Protein 4PPR (pdb70)

Structure (mmCIF, N/CA/C/O backbone):
data_4PPR
#
_entry.id   4PPR
#
_cell.length_a   76.291
_cell.length_b   76.291
_cell.length_c   99.978
_cell.angle_alpha   90.00
_cell.angle_beta   90.00
_cell.angle_gamma   9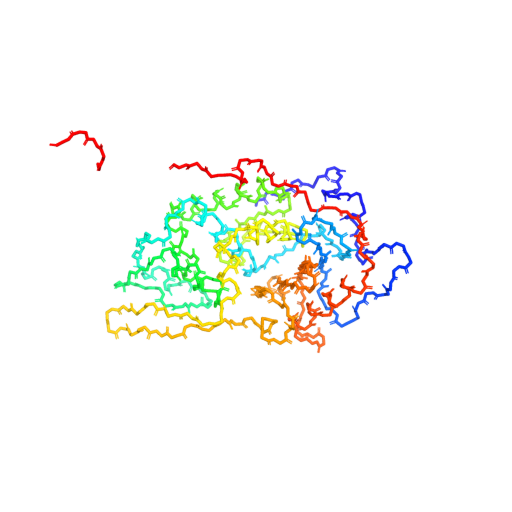0.00
#
_symmetry.space_group_name_H-M   'P 41 2 2'
#
loop_
_entity.id
_entity.type
_entity.pdbx_description
1 polymer 'Penicillin-binding protein DacB1'
2 non-polymer '(4R,5S)-3-{[(3S,5S)-5-(dimethylcarbamoyl)pyrrolidin-3-yl]sulfanyl}-5-[(2S,3R)-3-hydroxy-1-oxobutan-2-yl]-4-methyl-4,5-d ihydro-1H-pyrrole-2-carboxylic acid'
3 water water
#
loop_
_atom_site.group_PDB
_atom_site.id
_atom_site.type_symbol
_atom_site.label_atom_id
_atom_site.label_alt_id
_atom_site.label_comp_id
_atom_site.label_asym_id
_atom_site.label_entity_id
_atom_site.label_seq_id
_atom_site.pdbx_PDB_ins_code
_atom_site.Cartn_x
_atom_site.Cartn_y
_atom_site.Cartn_z
_atom_site.occupancy
_atom_site.B_iso_or_equiv
_atom_site.auth_seq_id
_atom_site.auth_comp_id
_atom_site.auth_asym_id
_atom_site.auth_atom_id
_atom_site.pdbx_PDB_model_num
ATOM 1 N N . PRO A 1 25 ? -22.511 0.573 -2.924 1.00 44.70 59 PRO A N 1
ATOM 2 C CA . PRO A 1 25 ? -21.047 0.472 -2.920 1.00 48.30 59 PRO A CA 1
ATOM 3 C C . PRO A 1 25 ? -20.526 -0.333 -4.111 1.00 41.10 59 PRO A C 1
ATOM 4 O O . PRO A 1 25 ? -21.156 -1.326 -4.490 1.00 38.46 59 PRO A O 1
ATOM 8 N N . LEU A 1 26 ? -19.405 0.094 -4.691 1.00 38.95 60 LEU A N 1
ATOM 9 C CA . LEU A 1 26 ? -18.835 -0.585 -5.851 1.00 36.71 60 LEU A CA 1
ATOM 10 C C . LEU A 1 26 ? -18.446 -2.007 -5.488 1.00 36.26 60 LEU A C 1
ATOM 11 O O . LEU A 1 26 ? -18.029 -2.262 -4.359 1.00 37.15 60 LEU A O 1
ATOM 16 N N . PRO A 1 27 ? -18.581 -2.942 -6.443 1.00 32.46 61 PRO A N 1
ATOM 17 C CA . PRO A 1 27 ? -18.173 -4.315 -6.149 1.00 31.70 61 PRO A CA 1
ATOM 18 C C . PRO A 1 27 ? -16.672 -4.397 -5.915 1.00 31.84 61 PRO A C 1
ATOM 19 O O . PRO A 1 27 ? -15.925 -3.535 -6.387 1.00 28.13 61 PRO A O 1
ATOM 23 N N . LEU A 1 28 ? -16.242 -5.412 -5.180 1.00 29.79 62 LEU A N 1
ATOM 24 C CA . LEU A 1 28 ? -14.822 -5.667 -5.004 1.00 27.63 62 LEU A CA 1
ATOM 25 C C . LEU A 1 28 ? -14.214 -6.110 -6.326 1.00 26.18 62 LEU A C 1
ATOM 26 O O . LEU A 1 28 ? -14.847 -6.836 -7.102 1.00 23.95 62 LEU A O 1
ATOM 31 N N . VAL A 1 29 ? -12.992 -5.657 -6.576 1.00 23.27 63 VAL A N 1
ATOM 32 C CA . VAL A 1 29 ? -12.208 -6.130 -7.704 1.00 25.36 63 VAL A CA 1
ATOM 33 C C . VAL A 1 29 ? -12.191 -7.655 -7.753 1.00 23.93 63 VAL A C 1
ATOM 34 O O . VAL A 1 29 ? -12.065 -8.317 -6.726 1.00 23.59 63 VAL A O 1
ATOM 38 N N . VAL A 1 30 ? -12.344 -8.199 -8.951 1.00 21.42 64 VAL A N 1
ATOM 39 C CA . VAL A 1 30 ? -12.094 -9.609 -9.200 1.00 23.57 64 VAL A CA 1
ATOM 40 C C . VAL A 1 30 ? -10.599 -9.775 -9.510 1.00 23.00 64 VAL A C 1
ATOM 41 O O . VAL A 1 30 ? -10.079 -9.107 -10.398 1.00 24.86 64 VAL A O 1
ATOM 45 N N . PRO A 1 31 ? -9.897 -10.644 -8.763 1.00 25.30 65 PRO A N 1
ATOM 46 C CA . PRO A 1 31 ? -8.461 -10.851 -9.014 1.00 22.07 65 PRO A CA 1
ATOM 47 C C . PRO A 1 31 ? -8.178 -11.347 -10.437 1.00 20.52 65 PRO A C 1
ATOM 48 O O . PRO A 1 31 ? -9.001 -12.058 -11.005 1.00 21.91 65 PRO A O 1
ATOM 52 N N . PRO A 1 32 ? -7.032 -10.955 -11.019 1.00 21.82 66 PRO A N 1
ATOM 53 C CA . PRO A 1 32 ? -6.710 -11.286 -12.416 1.00 23.15 66 PRO A CA 1
ATOM 54 C C . PRO A 1 32 ? -6.516 -12.778 -12.658 1.00 24.89 66 PRO A C 1
ATOM 55 O O . PRO A 1 32 ? -6.578 -13.246 -13.800 1.00 21.91 66 PRO A O 1
ATOM 59 N N . THR A 1 33 ? -6.263 -13.507 -11.581 1.00 21.47 67 THR A N 1
ATOM 60 C CA . THR A 1 33 ? -6.132 -14.958 -11.615 1.00 21.61 67 THR A CA 1
ATOM 61 C C . THR A 1 33 ? -6.844 -15.439 -10.369 1.00 24.98 67 THR A C 1
ATOM 62 O O . THR A 1 33 ? -6.693 -14.816 -9.317 1.00 22.93 67 THR A O 1
ATOM 66 N N . PRO A 1 34 ? -7.653 -16.509 -10.481 1.00 22.93 68 PRO A N 1
ATOM 67 C CA . PRO A 1 34 ? -8.352 -16.967 -9.277 1.00 22.94 68 PRO A CA 1
ATOM 68 C C . PRO A 1 34 ? -7.374 -17.222 -8.127 1.00 23.59 68 PRO A C 1
ATOM 69 O O . PRO A 1 34 ? -6.343 -17.870 -8.315 1.00 23.18 68 PRO A O 1
ATOM 73 N N . VAL A 1 35 ? -7.680 -16.670 -6.960 1.00 22.54 69 VAL A N 1
ATOM 74 C CA . VAL A 1 35 ? -6.814 -16.839 -5.799 1.00 24.28 69 VAL A CA 1
ATOM 75 C C . VAL A 1 35 ? -6.774 -18.313 -5.412 1.00 21.56 69 VAL A C 1
ATOM 76 O O . VAL A 1 35 ? -7.815 -18.960 -5.303 1.00 22.67 69 VAL A O 1
ATOM 80 N N . GLY A 1 36 ? -5.573 -18.849 -5.237 1.00 22.45 70 GLY A N 1
ATOM 81 C CA . GLY A 1 36 ? -5.433 -20.243 -4.867 1.00 20.54 70 GLY A CA 1
ATOM 82 C C . GLY A 1 36 ? -5.215 -21.173 -6.048 1.00 26.05 70 GLY A C 1
ATOM 83 O O . GLY A 1 36 ? -4.951 -22.362 -5.864 1.00 26.42 70 GLY A O 1
ATOM 84 N N . GLY A 1 37 ? -5.325 -20.647 -7.264 1.00 24.72 71 GLY A N 1
ATOM 85 C CA . GLY A 1 37 ? -5.045 -21.450 -8.441 1.00 27.00 71 GLY A CA 1
ATOM 86 C C . GLY A 1 37 ? -6.065 -21.304 -9.550 1.00 29.05 71 GLY A C 1
ATOM 87 O O . GLY A 1 37 ? -7.249 -21.105 -9.296 1.00 25.21 71 GLY A O 1
ATOM 88 N N . ASN A 1 38 ? -5.596 -21.427 -10.789 1.00 28.03 72 ASN A N 1
ATOM 89 C CA . ASN A 1 38 ? -6.434 -21.217 -11.966 1.00 31.34 72 ASN A CA 1
ATOM 90 C C . ASN A 1 38 ? -7.687 -22.096 -12.006 1.00 29.81 72 ASN A C 1
ATOM 91 O O . ASN A 1 38 ? -8.740 -21.663 -12.463 1.00 33.93 72 ASN A O 1
ATOM 96 N N . ALA A 1 39 ? -7.578 -23.324 -11.514 1.00 33.11 73 ALA A N 1
ATOM 97 C CA . ALA A 1 39 ? -8.714 -24.247 -11.535 1.00 34.13 73 ALA A CA 1
ATOM 98 C C . ALA A 1 39 ? -9.904 -23.741 -10.710 1.00 34.32 73 ALA A C 1
ATOM 99 O O . ALA A 1 39 ? -11.040 -24.153 -10.940 1.00 32.33 73 ALA A O 1
ATOM 101 N N . LEU A 1 40 ? -9.648 -22.837 -9.767 1.00 32.67 74 LEU A N 1
ATOM 102 C CA . LEU A 1 40 ? -10.690 -22.379 -8.847 1.00 29.01 74 LEU A CA 1
ATOM 103 C C . LEU A 1 40 ? -11.572 -21.258 -9.412 1.00 32.68 74 LEU A C 1
ATOM 104 O O . LEU A 1 40 ? -12.378 -20.669 -8.684 1.00 31.60 74 LEU A O 1
ATOM 109 N N . GLY A 1 41 ? -11.445 -20.973 -10.704 1.00 32.59 75 GLY A N 1
ATOM 110 C CA . GLY A 1 41 ? -12.228 -19.909 -11.311 1.00 30.34 75 GLY A CA 1
ATOM 111 C C . GLY A 1 41 ? -13.519 -20.336 -11.995 1.00 35.73 75 GLY A C 1
ATOM 112 O O . GLY A 1 41 ? -14.334 -19.497 -12.377 1.00 37.63 75 GLY A O 1
ATOM 113 N N . GLY A 1 42 ? -13.714 -21.638 -12.144 1.00 34.62 76 GLY A N 1
ATOM 114 C CA . GLY A 1 42 ? -14.836 -22.138 -12.915 1.00 40.88 76 GLY A CA 1
ATOM 115 C C . GLY A 1 42 ? -16.160 -22.233 -12.180 1.00 42.35 76 GLY A C 1
ATOM 116 O O . GLY A 1 42 ? -16.221 -22.149 -10.947 1.00 33.21 76 GLY A O 1
ATOM 117 N N . CYS A 1 43 ? -17.229 -22.401 -12.954 1.00 37.79 77 CYS A N 1
ATOM 118 C CA . CYS A 1 43 ? -18.543 -22.685 -12.400 1.00 37.54 77 CYS A CA 1
ATOM 119 C C . CYS A 1 43 ? -18.714 -24.191 -12.297 1.00 39.93 77 CYS A C 1
ATOM 120 O O . CYS A 1 43 ? -17.975 -24.952 -12.920 1.00 46.69 77 CYS A O 1
ATOM 123 N N . GLY A 1 44 ? -19.689 -24.628 -11.516 1.00 38.72 78 GLY A N 1
ATOM 124 C CA . GLY A 1 44 ? -19.948 -26.048 -11.407 1.00 40.52 78 GLY A CA 1
ATOM 125 C C . GLY A 1 44 ? -18.856 -26.779 -10.653 1.00 36.58 78 GLY A C 1
ATOM 126 O O . GLY A 1 44 ? -17.948 -26.164 -10.087 1.00 34.69 78 GLY A O 1
ATOM 127 N N . ILE A 1 45 ? -18.945 -28.104 -10.656 1.00 38.01 79 ILE A N 1
ATOM 128 C CA . ILE A 1 45 ? -18.108 -28.934 -9.804 1.00 32.68 79 ILE A CA 1
ATOM 129 C C . ILE A 1 45 ? -16.708 -29.103 -10.369 1.00 36.69 79 ILE A C 1
ATOM 130 O O . ILE A 1 45 ? -16.528 -29.430 -11.539 1.00 35.29 79 ILE A O 1
ATOM 135 N N . ILE A 1 46 ? -15.717 -28.868 -9.520 1.00 32.15 80 ILE A N 1
ATOM 136 C CA . ILE A 1 46 ? -14.330 -29.025 -9.909 1.00 32.41 80 ILE A CA 1
ATOM 137 C C . ILE A 1 46 ? -13.690 -30.108 -9.068 1.00 33.50 80 ILE A C 1
ATOM 138 O O . ILE A 1 46 ? -13.636 -30.004 -7.849 1.00 29.64 80 ILE A O 1
ATOM 143 N N . THR A 1 47 ? -13.217 -31.160 -9.723 1.00 33.22 81 THR A N 1
ATOM 144 C CA . THR A 1 47 ? -12.535 -32.234 -9.023 1.00 32.84 81 THR A CA 1
ATOM 145 C C . THR A 1 47 ? -11.300 -32.647 -9.797 1.00 34.24 81 THR A C 1
ATOM 146 O O . THR A 1 47 ? -11.204 -32.416 -11.003 1.00 38.13 81 THR A O 1
ATOM 150 N N . ALA A 1 48 ? -10.360 -33.261 -9.093 1.00 33.46 82 ALA A N 1
ATOM 151 C CA . ALA A 1 48 ? -9.144 -33.763 -9.706 1.00 38.28 82 ALA A CA 1
ATOM 152 C C . ALA A 1 48 ? -9.482 -34.796 -10.783 1.00 40.00 82 ALA A C 1
ATOM 153 O O . ALA A 1 48 ? -10.540 -35.430 -10.731 1.00 37.23 82 ALA A O 1
ATOM 155 N N . PRO A 1 49 ? -8.598 -34.957 -11.778 1.00 44.15 83 PRO A N 1
ATOM 156 C CA . PRO A 1 49 ? -8.867 -35.949 -12.828 1.00 44.17 83 PRO A CA 1
ATOM 157 C C . PRO A 1 49 ? -9.047 -37.364 -12.271 1.00 43.57 83 PRO A C 1
ATOM 158 O O . PRO A 1 49 ? -8.319 -37.769 -11.360 1.00 43.10 83 PRO A O 1
ATOM 162 N N . GLY A 1 50 ? -10.028 -38.087 -12.806 1.00 41.20 84 GLY A N 1
ATOM 163 C CA . GLY A 1 50 ? -10.260 -39.471 -12.435 1.00 45.40 84 GLY A CA 1
ATOM 164 C C . GLY A 1 50 ? -11.022 -39.688 -11.140 1.00 47.63 84 GLY A C 1
ATOM 165 O O . GLY A 1 50 ? -11.367 -40.819 -10.804 1.00 48.77 84 GLY A O 1
ATOM 166 N N . SER A 1 51 ? -11.296 -38.614 -10.409 1.00 50.72 85 SER A N 1
ATOM 167 C CA . SER A 1 51 ? -11.899 -38.747 -9.088 1.00 45.17 85 SER A CA 1
ATOM 168 C C . SER A 1 51 ? -13.349 -39.212 -9.173 1.00 43.17 85 SER A C 1
ATOM 169 O O . SER A 1 51 ? -14.005 -39.069 -10.208 1.00 42.08 85 SER A O 1
ATOM 172 N N . ALA A 1 52 ? -13.843 -39.773 -8.075 1.00 43.92 86 ALA A N 1
ATOM 173 C CA . ALA A 1 52 ? -15.226 -40.220 -8.000 1.00 43.21 86 ALA A CA 1
ATOM 174 C C . ALA A 1 52 ? -16.176 -39.040 -8.185 1.00 43.70 86 ALA A C 1
ATOM 175 O O . ALA A 1 52 ? -15.801 -37.895 -7.932 1.00 41.96 86 ALA A O 1
ATOM 177 N N . PRO A 1 53 ? -17.402 -39.309 -8.656 1.00 43.83 87 PRO A N 1
ATOM 178 C CA . PRO A 1 53 ? -18.395 -38.237 -8.775 1.00 46.43 87 PRO A CA 1
ATOM 179 C C . PRO A 1 53 ? -18.736 -37.628 -7.416 1.00 46.70 87 PRO A C 1
ATOM 180 O O . PRO A 1 53 ? -18.713 -38.331 -6.403 1.00 43.71 87 PRO A O 1
ATOM 184 N N . ALA A 1 54 ? -19.031 -36.333 -7.399 1.00 45.46 88 ALA A N 1
ATOM 185 C CA . ALA A 1 54 ? -19.379 -35.644 -6.162 1.00 45.95 88 ALA A CA 1
ATOM 186 C C . ALA A 1 54 ? -20.761 -36.082 -5.691 1.00 44.79 88 ALA A C 1
ATOM 187 O O . ALA A 1 54 ? -21.582 -36.499 -6.506 1.00 43.15 88 ALA A O 1
ATOM 189 N N . PRO A 1 55 ? -21.016 -36.005 -4.373 1.00 41.96 89 PRO A N 1
ATOM 190 C CA . PRO A 1 55 ? -22.327 -36.336 -3.794 1.00 39.09 89 PRO A CA 1
ATOM 191 C C . PRO A 1 55 ? -23.482 -35.579 -4.452 1.00 39.78 89 PRO A C 1
ATOM 192 O O . PRO A 1 55 ? -23.402 -34.367 -4.629 1.00 39.25 89 PRO A O 1
ATOM 196 N N . GLY A 1 56 ? -24.552 -36.289 -4.794 1.00 40.89 90 GLY A N 1
ATOM 197 C CA . GLY A 1 56 ? -25.651 -35.700 -5.540 1.00 37.34 90 GLY A CA 1
ATOM 198 C C . GLY A 1 56 ? -26.750 -35.073 -4.706 1.00 37.18 90 GLY A C 1
ATOM 199 O O . GLY A 1 56 ? -27.639 -34.409 -5.241 1.00 40.34 90 GLY A O 1
ATOM 200 N N . ASP A 1 57 ? -26.704 -35.285 -3.395 1.00 38.49 91 ASP A N 1
ATOM 201 C CA . ASP A 1 57 ? -27.717 -34.713 -2.516 1.00 39.07 91 ASP A CA 1
ATOM 202 C C . ASP A 1 57 ? -27.252 -33.406 -1.873 1.00 39.32 91 ASP A C 1
ATOM 203 O O . ASP A 1 57 ? -27.717 -33.035 -0.798 1.00 35.81 91 ASP A O 1
ATOM 208 N N . VAL A 1 58 ? -26.338 -32.711 -2.540 1.00 38.34 92 VAL A N 1
ATOM 209 C CA . VAL A 1 58 ? -25.917 -31.385 -2.104 1.00 36.21 92 VAL A CA 1
ATOM 210 C C . VAL A 1 58 ? -26.627 -30.317 -2.925 1.00 34.33 92 VAL A C 1
ATOM 211 O O . VAL A 1 58 ? -26.543 -30.316 -4.149 1.00 38.44 92 VAL A O 1
ATOM 215 N N . SER A 1 59 ? -27.333 -29.408 -2.260 1.00 32.84 93 SER A N 1
ATOM 216 C CA . SER A 1 59 ? -28.055 -28.364 -2.978 1.00 34.61 93 SER A CA 1
ATOM 217 C C . SER A 1 59 ? -27.335 -27.023 -2.922 1.00 33.20 93 SER A C 1
ATOM 218 O O . SER A 1 59 ? -27.789 -26.048 -3.518 1.00 32.31 93 SER A O 1
ATOM 221 N N . ALA A 1 60 ? -26.224 -26.972 -2.195 1.00 34.65 94 ALA A N 1
ATOM 222 C CA . ALA A 1 60 ? -25.399 -25.769 -2.154 1.00 29.27 94 ALA A CA 1
ATOM 223 C C . ALA A 1 60 ? -24.926 -25.417 -3.558 1.00 26.95 94 ALA A C 1
ATOM 224 O O . ALA A 1 60 ? -24.341 -26.254 -4.243 1.00 28.95 94 ALA A O 1
ATOM 226 N N . GLU A 1 61 ? -25.192 -24.191 -3.998 1.00 29.76 95 GLU A N 1
ATOM 227 C CA . GLU A 1 61 ? -24.767 -23.780 -5.332 1.00 32.08 95 GLU A CA 1
ATOM 228 C C . GLU A 1 61 ? -23.262 -23.530 -5.374 1.00 30.60 95 GLU A C 1
ATOM 229 O O . GLU A 1 61 ? -22.653 -23.506 -6.441 1.00 30.78 95 GLU A O 1
ATOM 235 N N . ALA A 1 62 ? -22.668 -23.329 -4.205 1.00 25.77 96 ALA A N 1
ATOM 236 C CA . ALA A 1 62 ? -21.220 -23.214 -4.108 1.00 25.43 96 ALA A CA 1
ATOM 237 C C . ALA A 1 62 ? -20.724 -23.975 -2.893 1.00 27.20 96 ALA A C 1
ATOM 238 O O . ALA A 1 62 ? -21.348 -23.943 -1.828 1.00 27.51 96 ALA A O 1
ATOM 240 N N . TRP A 1 63 ? -19.611 -24.677 -3.050 1.00 23.55 97 TRP A N 1
ATOM 241 C CA . TRP A 1 63 ? -19.032 -25.352 -1.910 1.00 25.43 97 TRP A CA 1
ATOM 242 C C . TRP A 1 63 ? -17.558 -25.652 -2.073 1.00 22.87 97 TRP A C 1
ATOM 243 O O . TRP A 1 63 ? -16.979 -25.497 -3.149 1.00 26.36 97 TRP A O 1
ATOM 254 N N . LEU A 1 64 ? -16.957 -26.065 -0.966 1.00 24.27 98 LEU A N 1
ATOM 255 C CA . LEU A 1 64 ? -15.528 -26.284 -0.882 1.00 25.34 98 LEU A CA 1
ATOM 256 C C . LEU A 1 64 ? -15.265 -27.484 0.008 1.00 25.90 98 LEU A C 1
ATOM 257 O O . LEU A 1 64 ? -15.981 -27.699 0.983 1.00 26.07 98 LEU A O 1
ATOM 262 N N . VAL A 1 65 ? -14.261 -28.277 -0.351 1.00 23.20 99 VAL A N 1
ATOM 263 C CA . VAL A 1 65 ? -13.702 -29.274 0.551 1.00 23.76 99 VAL A CA 1
ATOM 264 C C . VAL A 1 65 ? -12.194 -29.075 0.565 1.00 24.69 99 VAL A C 1
ATOM 265 O O . VAL A 1 65 ? -11.556 -29.022 -0.488 1.00 26.84 99 VAL A O 1
ATOM 269 N N . ALA A 1 66 ? -11.627 -28.952 1.757 1.00 22.10 100 ALA A N 1
ATOM 270 C CA . ALA A 1 66 ? -10.222 -28.578 1.894 1.00 25.32 100 ALA A CA 1
ATOM 271 C C . ALA A 1 66 ? -9.586 -29.197 3.127 1.00 26.90 100 ALA A C 1
ATOM 272 O O . ALA A 1 66 ? -10.270 -29.544 4.094 1.00 27.79 100 ALA A O 1
ATOM 274 N N . ASP A 1 67 ? -8.263 -29.310 3.076 1.00 22.66 101 ASP A N 1
ATOM 275 C CA . ASP A 1 67 ? -7.463 -29.853 4.161 1.00 26.83 101 ASP A CA 1
ATOM 276 C C . ASP A 1 67 ? -7.015 -28.730 5.092 1.00 29.96 101 ASP A C 1
ATOM 277 O O . ASP A 1 67 ? -6.298 -27.827 4.672 1.00 29.48 101 ASP A O 1
ATOM 282 N N . LEU A 1 68 ? -7.421 -28.800 6.357 1.00 29.63 102 LEU A N 1
ATOM 283 C CA . LEU A 1 68 ? -7.130 -27.745 7.331 1.00 27.27 102 LEU A CA 1
ATOM 284 C C . LEU A 1 68 ? -5.643 -27.548 7.610 1.00 29.42 102 LEU A C 1
ATOM 285 O O . LEU A 1 68 ? -5.209 -26.448 7.964 1.00 27.40 102 LEU A O 1
ATOM 290 N N . ASP A 1 69 ? -4.867 -28.614 7.465 1.00 30.57 103 ASP A N 1
ATOM 291 C CA . ASP A 1 69 ? -3.442 -28.561 7.776 1.00 32.27 103 ASP A CA 1
ATOM 292 C C . ASP A 1 69 ? -2.605 -28.094 6.585 1.00 28.96 103 ASP A C 1
ATOM 293 O O . ASP A 1 69 ? -1.831 -27.149 6.697 1.00 33.40 103 ASP A O 1
ATOM 298 N N . SER A 1 70 ? -2.772 -28.754 5.447 1.00 29.85 104 SER A N 1
ATOM 299 C CA . SER A 1 70 ? -1.980 -28.440 4.260 1.00 29.68 104 SER A CA 1
ATOM 300 C C . SER A 1 70 ? -2.543 -27.252 3.485 1.00 32.16 104 SER A C 1
ATOM 301 O O . SER A 1 70 ? -1.815 -26.576 2.760 1.00 30.85 104 SER A O 1
ATOM 304 N N . GLY A 1 71 ? -3.841 -27.005 3.631 1.00 26.81 105 GLY A N 1
ATOM 305 C CA . GLY A 1 71 ? -4.489 -25.932 2.896 1.00 27.00 105 GLY A CA 1
ATOM 306 C C . GLY A 1 71 ? -4.936 -26.353 1.507 1.00 26.93 105 GLY A C 1
ATOM 307 O O . GLY A 1 71 ? -5.461 -25.545 0.741 1.00 25.94 105 GLY A O 1
ATOM 308 N N . ALA A 1 72 ? -4.736 -27.626 1.180 1.00 25.07 106 ALA A N 1
ATOM 309 C CA . ALA A 1 72 ? -5.122 -28.137 -0.129 1.00 26.44 106 ALA A CA 1
ATOM 310 C C . ALA A 1 72 ? -6.632 -28.043 -0.333 1.00 26.47 106 ALA A C 1
ATOM 311 O O . ALA A 1 72 ? -7.403 -28.443 0.533 1.00 26.18 106 ALA A O 1
ATOM 313 N N . VAL A 1 73 ? -7.050 -27.497 -1.470 1.00 24.25 107 VAL A N 1
ATOM 314 C CA . VAL A 1 73 ? -8.443 -27.584 -1.876 1.00 27.04 107 VAL A CA 1
ATOM 315 C C . VAL A 1 73 ? -8.612 -28.892 -2.640 1.00 28.07 107 VAL A C 1
ATOM 316 O O . VAL A 1 73 ? -7.996 -29.095 -3.686 1.00 29.85 107 VAL A O 1
ATOM 320 N N . ILE A 1 74 ? -9.441 -29.775 -2.098 1.00 26.85 108 ILE A N 1
ATOM 321 C CA . ILE A 1 74 ? -9.609 -31.118 -2.631 1.00 28.85 108 ILE A CA 1
ATOM 322 C C . ILE A 1 74 ? -10.660 -31.149 -3.734 1.00 29.24 108 ILE A C 1
ATOM 323 O O . ILE A 1 74 ? -10.479 -31.804 -4.755 1.00 31.54 108 ILE A O 1
ATOM 328 N N . ALA A 1 75 ? -11.756 -30.432 -3.523 1.00 25.37 109 ALA A N 1
ATOM 329 C CA . ALA A 1 75 ? -12.817 -30.329 -4.516 1.00 30.87 109 ALA A CA 1
ATOM 330 C C . ALA A 1 75 ? -13.658 -29.095 -4.235 1.00 29.52 109 ALA A C 1
ATOM 331 O O . ALA A 1 75 ? -13.650 -28.571 -3.124 1.00 28.00 109 ALA A O 1
ATOM 333 N N . ALA A 1 76 ? -14.392 -28.633 -5.239 1.00 25.71 110 ALA A N 1
ATOM 334 C CA . ALA A 1 76 ? -15.151 -27.405 -5.078 1.00 26.34 110 ALA A CA 1
ATOM 335 C C . ALA A 1 76 ? -16.266 -27.277 -6.094 1.00 27.00 110 ALA A C 1
ATOM 336 O O . ALA A 1 76 ? -16.276 -27.950 -7.121 1.00 31.85 110 ALA A O 1
ATOM 338 N N . ARG A 1 77 ? -17.212 -26.405 -5.789 1.00 28.01 111 ARG A N 1
ATOM 339 C CA . ARG A 1 77 ? -18.194 -25.976 -6.763 1.00 28.95 111 ARG A CA 1
ATOM 340 C C . ARG A 1 77 ? -18.275 -24.472 -6.682 1.00 27.57 111 ARG A C 1
ATOM 341 O O . ARG A 1 77 ? -18.539 -23.930 -5.608 1.00 25.53 111 ARG A O 1
ATOM 349 N N . ASP A 1 78 ? -18.030 -23.805 -7.809 1.00 30.37 112 ASP A N 1
ATOM 350 C CA . ASP A 1 78 ? -18.023 -22.344 -7.873 1.00 26.65 112 ASP A CA 1
ATOM 351 C C . ASP A 1 78 ? -17.307 -21.719 -6.663 1.00 23.84 112 ASP A C 1
ATOM 352 O O . ASP A 1 78 ? -17.876 -20.863 -5.984 1.00 25.90 112 ASP A O 1
ATOM 357 N N . PRO A 1 79 ? -16.064 -22.152 -6.382 1.00 28.49 113 PRO A N 1
ATOM 358 C CA . PRO A 1 79 ? -15.424 -21.731 -5.127 1.00 27.53 113 PRO A CA 1
ATOM 359 C C . PRO A 1 79 ? -15.233 -20.220 -4.995 1.00 25.65 113 PRO A C 1
ATOM 360 O O . PRO A 1 79 ? -15.158 -19.731 -3.872 1.00 24.00 113 PRO A O 1
ATOM 364 N N . HIS A 1 80 ? -15.171 -19.492 -6.108 1.00 24.14 114 HIS A N 1
ATOM 365 C CA . HIS A 1 80 ? -14.972 -18.044 -6.034 1.00 25.59 114 HIS A CA 1
ATOM 366 C C . HIS A 1 80 ? -16.209 -17.251 -6.436 1.00 30.25 114 HIS A C 1
ATOM 367 O O . HIS A 1 80 ? -16.165 -16.026 -6.513 1.00 30.08 114 HIS A O 1
ATOM 374 N N . GLY A 1 81 ? -17.313 -17.947 -6.684 1.00 30.03 115 GLY A N 1
ATOM 375 C CA . GLY A 1 81 ? -18.577 -17.272 -6.907 1.00 29.20 115 GLY A CA 1
ATOM 376 C C . GLY A 1 81 ? -18.925 -16.442 -5.688 1.00 28.15 115 GLY A C 1
ATOM 377 O O . GLY A 1 81 ? -18.644 -16.832 -4.554 1.00 29.69 115 GLY A O 1
ATOM 378 N N . ARG A 1 82 ? -19.529 -15.285 -5.910 1.00 27.88 116 ARG A N 1
ATOM 379 C CA . ARG A 1 82 ? -19.824 -14.405 -4.798 1.00 27.16 116 ARG A CA 1
ATOM 380 C C . ARG A 1 82 ? -21.262 -14.560 -4.319 1.00 32.08 116 ARG A C 1
ATOM 381 O O . ARG A 1 82 ? -22.217 -14.437 -5.086 1.00 29.03 116 ARG A O 1
ATOM 389 N N . HIS A 1 83 ? -21.383 -14.870 -3.032 1.00 29.09 117 HIS A N 1
ATOM 390 C CA . HIS A 1 83 ? -22.660 -15.126 -2.388 1.00 29.87 117 HIS A CA 1
ATOM 391 C C . HIS A 1 83 ? -22.640 -14.533 -0.992 1.00 31.64 117 HIS A C 1
ATOM 392 O O . HIS A 1 83 ? -21.578 -14.209 -0.466 1.00 33.21 117 HIS A O 1
ATOM 399 N N . ARG A 1 84 ? -23.810 -14.415 -0.378 1.00 32.20 118 ARG A N 1
ATOM 400 C CA . ARG A 1 84 ? -23.888 -13.924 0.990 1.00 31.95 118 ARG A CA 1
ATOM 401 C C . ARG A 1 84 ? -23.608 -15.054 1.984 1.00 31.25 118 ARG A C 1
ATOM 402 O O . ARG A 1 84 ? -23.955 -16.213 1.737 1.00 27.62 118 ARG A O 1
ATOM 410 N N . PRO A 1 85 ? -22.957 -14.720 3.106 1.00 27.86 119 PRO A N 1
ATOM 411 C CA . PRO A 1 85 ? -22.518 -15.726 4.081 1.00 29.19 119 PRO A CA 1
ATOM 412 C C . PRO A 1 85 ? -23.563 -16.124 5.119 1.00 26.59 119 PRO A C 1
ATOM 413 O O . PRO A 1 85 ? -23.430 -17.197 5.707 1.00 26.59 119 PRO A O 1
ATOM 417 N N . ALA A 1 86 ? -24.562 -15.276 5.352 1.00 28.01 120 ALA A N 1
ATOM 418 C CA . ALA A 1 86 ? -25.399 -15.397 6.545 1.00 27.09 120 ALA A CA 1
ATOM 419 C C . ALA A 1 86 ? -24.500 -15.551 7.779 1.00 27.24 120 ALA A C 1
ATOM 420 O O . ALA A 1 86 ? -23.417 -14.969 7.832 1.00 28.00 120 ALA A O 1
ATOM 422 N N . SER A 1 87 ? -24.923 -16.346 8.757 1.00 26.17 121 SER A N 1
ATOM 423 C CA . SER A 1 87 ? -24.226 -16.396 10.050 1.00 26.50 121 SER A CA 1
ATOM 424 C C . SER A 1 87 ? -22.805 -16.987 10.045 1.00 25.50 121 SER A C 1
ATOM 425 O O . SER A 1 87 ? -22.069 -16.813 11.019 1.00 24.19 121 SER A O 1
ATOM 428 N N . VAL A 1 88 ? -22.394 -17.677 8.984 1.00 24.39 122 VAL A N 1
ATOM 429 C CA . VAL A 1 88 ? -21.066 -18.289 9.034 1.00 22.59 122 VAL A CA 1
ATOM 430 C C . VAL A 1 88 ? -19.974 -17.214 9.031 1.00 20.99 122 VAL A C 1
ATOM 431 O O . VAL A 1 88 ? -18.823 -17.496 9.354 1.00 24.26 122 VAL A O 1
ATOM 435 N N . ILE A 1 89 ? -20.348 -15.981 8.697 1.00 21.45 123 ILE A N 1
ATOM 436 C CA . ILE A 1 89 ? -19.399 -14.872 8.681 1.00 23.32 123 ILE A CA 1
ATOM 437 C C . ILE A 1 89 ? -19.007 -14.469 10.107 1.00 23.51 123 ILE A C 1
ATOM 438 O O . ILE A 1 89 ? -18.065 -13.696 10.300 1.00 22.22 123 ILE A O 1
ATOM 443 N N . LYS A 1 90 ? -19.705 -15.014 11.104 1.00 21.55 124 LYS A N 1
ATOM 444 C CA . LYS A 1 90 ? -19.406 -14.713 12.512 1.00 21.82 124 LYS A CA 1
ATOM 445 C C . LYS A 1 90 ? -17.974 -15.082 12.896 1.00 23.92 124 LYS A C 1
ATOM 446 O O . LYS A 1 90 ? -17.458 -14.616 13.910 1.00 22.15 124 LYS A O 1
ATOM 452 N N . VAL A 1 91 ? -17.339 -15.919 12.082 1.00 23.68 125 VAL A N 1
ATOM 453 C CA . VAL A 1 91 ? -15.952 -16.309 12.314 1.00 22.23 125 VAL A CA 1
ATOM 454 C C . VAL A 1 91 ? -15.035 -15.078 12.398 1.00 21.99 125 VAL A C 1
ATOM 455 O O . VAL A 1 91 ? -14.091 -15.057 13.173 1.00 20.15 125 VAL A O 1
ATOM 459 N N . LEU A 1 92 ? -15.339 -14.039 11.628 1.00 22.32 126 LEU A N 1
ATOM 460 C CA . LEU A 1 92 ? -14.461 -12.872 11.578 1.00 22.57 126 LEU A CA 1
ATOM 461 C C . LEU A 1 92 ? -14.552 -12.011 12.839 1.00 22.18 126 LEU A C 1
ATOM 462 O O . LEU A 1 92 ? -13.524 -11.640 13.393 1.00 23.56 126 LEU A O 1
ATOM 467 N N . VAL A 1 93 ? -15.759 -11.703 13.315 1.00 25.06 127 VAL A N 1
ATOM 468 C CA . VAL A 1 93 ? -15.864 -10.958 14.572 1.00 22.64 127 VAL A CA 1
ATOM 469 C C . VAL A 1 93 ? -15.330 -11.813 15.731 1.00 23.08 127 VAL A C 1
ATOM 470 O O . VAL A 1 93 ? -14.764 -11.290 16.690 1.00 23.31 127 VAL A O 1
ATOM 474 N N . ALA A 1 94 ? -15.467 -13.132 15.622 1.00 22.99 128 ALA A N 1
ATOM 475 C CA . ALA A 1 94 ? -14.945 -14.020 16.650 1.00 21.84 128 ALA A CA 1
ATOM 476 C C . ALA A 1 94 ? -13.419 -13.938 16.710 1.00 23.75 128 ALA A C 1
ATOM 477 O O . ALA A 1 94 ? -12.842 -13.835 17.785 1.00 23.87 128 ALA A O 1
ATOM 479 N N . MET A 1 95 ? -12.764 -13.988 15.554 1.00 20.34 129 MET A N 1
ATOM 480 C CA . MET A 1 95 ? -11.300 -13.993 15.541 1.00 26.11 129 MET A CA 1
ATOM 481 C C . MET A 1 95 ? -10.723 -12.612 15.823 1.00 23.49 129 MET A C 1
ATOM 482 O O . MET A 1 95 ? -9.681 -12.499 16.465 1.00 25.98 129 MET A O 1
ATOM 487 N N . ALA A 1 96 ? -11.395 -11.566 15.352 1.00 22.02 130 ALA A N 1
ATOM 488 C CA . ALA A 1 96 ? -10.987 -10.204 15.686 1.00 23.56 130 ALA A CA 1
ATOM 489 C C . ALA A 1 96 ? -11.004 -10.020 17.201 1.00 28.87 130 ALA A C 1
ATOM 490 O O . ALA A 1 96 ? -10.124 -9.369 17.771 1.00 25.27 130 ALA A O 1
ATOM 492 N N . SER A 1 97 ? -12.004 -10.617 17.847 1.00 23.68 131 SER A N 1
ATOM 493 C CA . SER A 1 97 ? -12.162 -10.529 19.299 1.00 25.06 131 SER A CA 1
ATOM 494 C C . SER A 1 97 ? -11.113 -11.356 20.024 1.00 26.94 131 SER A C 1
ATOM 495 O O . SER A 1 97 ? -10.471 -10.881 20.959 1.00 29.80 131 SER A O 1
ATOM 498 N N . ILE A 1 98 ? -10.955 -12.603 19.598 1.00 27.92 132 ILE A N 1
ATOM 499 C CA . ILE A 1 98 ? -9.962 -13.488 20.188 1.00 24.12 132 ILE A CA 1
ATOM 500 C C . ILE A 1 98 ? -8.563 -12.884 20.031 1.00 31.26 132 ILE A C 1
ATOM 501 O O . ILE A 1 98 ? -7.760 -12.924 20.959 1.00 27.94 132 ILE A O 1
ATOM 506 N N . ASN A 1 99 ? -8.288 -12.284 18.876 1.00 24.53 133 ASN A N 1
ATOM 507 C CA . ASN A 1 99 ? -6.979 -11.678 18.636 1.00 29.14 133 ASN A CA 1
ATOM 508 C C . ASN A 1 99 ? -6.682 -10.436 19.484 1.00 34.47 133 ASN A C 1
ATOM 509 O O . ASN A 1 99 ? -5.577 -10.291 20.012 1.00 33.69 133 ASN A O 1
ATOM 514 N N . THR A 1 100 ? -7.661 -9.544 19.614 1.00 33.02 134 THR A N 1
ATOM 515 C CA . THR A 1 100 ? -7.403 -8.225 20.185 1.00 32.30 134 THR A CA 1
ATOM 516 C C . THR A 1 100 ? -8.003 -7.975 21.568 1.00 38.68 134 THR A C 1
ATOM 517 O O . THR A 1 100 ? -7.666 -6.979 22.209 1.00 35.44 134 THR A O 1
ATOM 521 N N . LEU A 1 101 ? -8.884 -8.860 22.025 1.00 33.26 135 LEU A N 1
ATOM 522 C CA . LEU A 1 101 ? -9.541 -8.682 23.321 1.00 36.29 135 LEU A CA 1
ATOM 523 C C . LEU A 1 101 ? -9.130 -9.757 24.324 1.00 37.83 135 LEU A C 1
ATOM 524 O O . LEU A 1 101 ? -8.961 -10.921 23.961 1.00 38.29 135 LEU A O 1
ATOM 529 N N . THR A 1 102 ? -8.971 -9.371 25.587 1.00 38.64 136 THR A N 1
ATOM 530 C CA . THR A 1 102 ? -8.676 -10.343 26.637 1.00 37.98 136 THR A CA 1
ATOM 531 C C . THR A 1 102 ? -9.912 -11.190 26.903 1.00 39.66 136 THR A C 1
ATOM 532 O O . THR A 1 102 ? -11.020 -10.663 26.961 1.00 39.69 136 THR A O 1
ATOM 536 N N . LEU A 1 103 ? -9.719 -12.496 27.066 1.00 35.04 137 LEU A N 1
ATOM 537 C CA . LEU A 1 103 ? -10.837 -13.427 27.206 1.00 39.98 137 LEU A CA 1
ATOM 538 C C . LEU A 1 103 ? -11.668 -13.200 28.468 1.00 42.75 137 LEU A C 1
ATOM 539 O O . LEU A 1 103 ? -12.886 -13.373 28.444 1.00 40.92 137 LEU A O 1
ATOM 544 N N . ASN A 1 104 ? -11.014 -12.822 29.565 1.00 43.14 138 ASN A N 1
ATOM 545 C CA . ASN A 1 104 ? -11.708 -12.651 30.839 1.00 45.14 138 ASN A CA 1
ATOM 546 C C . ASN A 1 104 ? -12.204 -11.220 31.031 1.00 45.23 138 ASN A C 1
ATOM 547 O O . ASN A 1 104 ? -12.806 -10.890 32.053 1.00 48.13 138 ASN A O 1
ATOM 552 N N . LYS A 1 105 ? -11.945 -10.374 30.041 1.00 42.49 139 LYS A N 1
ATOM 553 C CA . LYS A 1 105 ? -12.399 -8.990 30.082 1.00 45.29 139 LY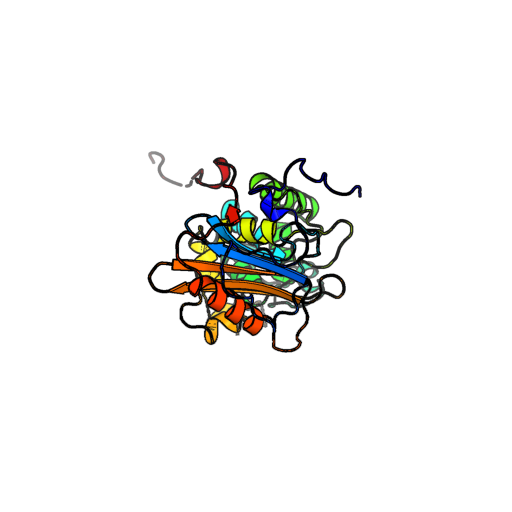S A CA 1
ATOM 554 C C . LYS A 1 105 ? -13.925 -8.905 30.096 1.00 49.75 139 LYS A C 1
ATOM 555 O O . LYS A 1 105 ? -14.599 -9.477 29.236 1.00 41.83 139 LYS A O 1
ATOM 561 N N . SER A 1 106 ? -14.458 -8.187 31.082 1.00 49.22 140 SER A N 1
ATOM 562 C CA . SER A 1 106 ? -15.903 -8.058 31.255 1.00 46.63 140 SER A CA 1
ATOM 563 C C . SER A 1 106 ? -16.520 -7.030 30.311 1.00 50.72 140 SER A C 1
ATOM 564 O O . SER A 1 106 ? -16.022 -5.910 30.167 1.00 47.10 140 SER A O 1
ATOM 567 N N . VAL A 1 107 ? -17.614 -7.424 29.671 1.00 44.51 141 VAL A N 1
ATOM 568 C CA . VAL A 1 107 ? -18.363 -6.522 28.813 1.00 40.93 141 VAL A CA 1
ATOM 569 C C . VAL A 1 107 ? -19.775 -6.375 29.362 1.00 44.18 141 VAL A C 1
ATOM 570 O O . VAL A 1 107 ? -20.450 -7.370 29.634 1.00 42.76 141 VAL A O 1
ATOM 574 N N . ALA A 1 108 ? -20.217 -5.135 29.534 1.00 44.11 142 ALA A N 1
ATOM 575 C CA . ALA A 1 108 ? -21.561 -4.878 30.027 1.00 42.19 142 ALA A CA 1
ATOM 576 C C . ALA A 1 108 ? -22.556 -4.978 28.886 1.00 39.60 142 ALA A C 1
ATOM 577 O O . ALA A 1 108 ? -22.329 -4.425 27.809 1.00 43.29 142 ALA A O 1
ATOM 579 N N . GLY A 1 109 ? -23.652 -5.692 29.117 1.00 39.09 143 GLY A N 1
ATOM 580 C CA . GLY A 1 109 ? -24.703 -5.809 28.122 1.00 39.40 143 GLY A CA 1
ATOM 581 C C . GLY A 1 109 ? -25.518 -4.531 28.018 1.00 41.91 143 GLY A C 1
ATOM 582 O O . GLY A 1 109 ? -25.543 -3.731 28.952 1.00 39.72 143 GLY A O 1
ATOM 583 N N . THR A 1 110 ? -26.173 -4.332 26.875 1.00 40.17 144 THR A N 1
ATOM 584 C CA . THR A 1 110 ? -27.061 -3.190 26.677 1.00 40.54 144 THR A CA 1
ATOM 585 C C . THR A 1 110 ? -28.383 -3.643 26.070 1.00 40.26 144 THR A C 1
ATOM 586 O O . THR A 1 110 ? -28.503 -4.769 25.588 1.00 36.64 144 THR A O 1
ATOM 590 N N . ALA A 1 111 ? -29.373 -2.758 26.088 1.00 37.30 145 ALA A N 1
ATOM 591 C CA . ALA A 1 111 ? -30.645 -3.039 25.437 1.00 37.68 145 ALA A CA 1
ATOM 592 C C . ALA A 1 111 ? -30.456 -3.135 23.927 1.00 36.21 145 ALA A C 1
ATOM 593 O O . ALA A 1 111 ? -31.180 -3.868 23.250 1.00 35.65 145 ALA A O 1
ATOM 595 N N . ASP A 1 112 ? -29.484 -2.386 23.409 1.00 35.99 146 ASP A N 1
ATOM 596 C CA . ASP A 1 112 ? -29.154 -2.418 21.985 1.00 36.50 146 ASP A CA 1
ATOM 597 C C . ASP A 1 112 ? -28.760 -3.822 21.541 1.00 35.69 146 ASP A C 1
ATOM 598 O O . ASP A 1 112 ? -29.093 -4.252 20.439 1.00 36.03 146 ASP A O 1
ATOM 603 N N . ASP A 1 113 ? -28.043 -4.531 22.403 1.00 34.21 147 ASP A N 1
ATOM 604 C CA . ASP A 1 113 ? -27.652 -5.901 22.108 1.00 36.25 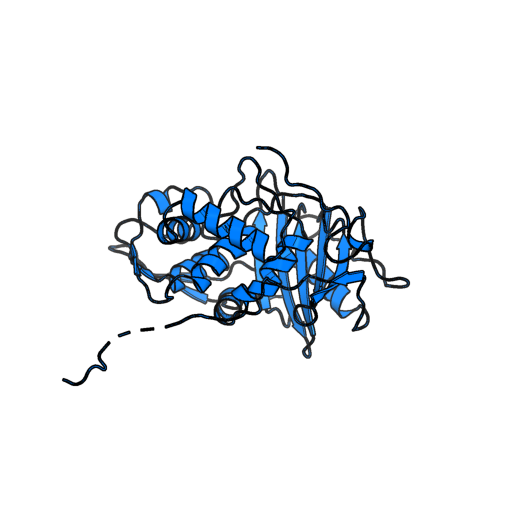147 ASP A CA 1
ATOM 605 C C . ASP A 1 113 ? -28.893 -6.772 21.977 1.00 36.27 147 ASP A C 1
ATOM 606 O O . ASP A 1 113 ? -28.988 -7.607 21.078 1.00 34.48 147 ASP A O 1
ATOM 611 N N . ALA A 1 114 ? -29.854 -6.550 22.868 1.00 35.95 148 ALA A N 1
ATOM 612 C CA . ALA A 1 114 ? -31.080 -7.338 22.890 1.00 32.95 148 ALA A CA 1
ATOM 613 C C . ALA A 1 114 ? -32.040 -6.918 21.785 1.00 37.39 148 ALA A C 1
ATOM 614 O O . ALA A 1 114 ? -32.960 -7.659 21.437 1.00 37.53 148 ALA A O 1
ATOM 616 N N . ALA A 1 115 ? -31.817 -5.731 21.229 1.00 35.95 149 ALA A N 1
ATOM 617 C CA . ALA A 1 115 ? -32.711 -5.180 20.213 1.00 32.06 149 ALA A CA 1
ATOM 618 C C . ALA A 1 115 ? -32.442 -5.723 18.813 1.00 34.81 149 ALA A C 1
ATOM 619 O O . ALA A 1 115 ? -33.254 -5.540 17.910 1.00 36.25 149 ALA A O 1
ATOM 621 N N . VAL A 1 116 ? -31.305 -6.386 18.627 1.00 33.87 150 VAL A N 1
ATOM 622 C CA . VAL A 1 116 ? -30.957 -6.927 17.317 1.00 33.78 150 VAL A CA 1
ATOM 623 C C . VAL A 1 116 ? -31.930 -8.031 16.908 1.00 31.19 150 VAL A C 1
ATOM 624 O O . VAL A 1 116 ? -32.529 -8.693 17.753 1.00 33.49 150 VAL A O 1
ATOM 628 N N . GLU A 1 117 ? -32.105 -8.225 15.609 1.00 33.06 151 GLU A N 1
ATOM 629 C CA . GLU A 1 117 ? -33.005 -9.271 15.157 1.00 38.36 151 GLU A CA 1
ATOM 630 C C . GLU A 1 117 ? -32.303 -10.623 15.133 1.00 37.49 151 GLU A C 1
ATOM 631 O O . GLU A 1 117 ? -31.077 -10.705 15.241 1.00 35.61 151 GLU A O 1
ATOM 637 N N . GLY A 1 118 ? -33.094 -11.681 15.007 1.00 35.16 152 GLY A N 1
ATOM 638 C CA . GLY A 1 118 ? -32.564 -13.026 14.939 1.00 36.75 152 GLY A CA 1
ATOM 639 C C . GLY A 1 118 ? -32.316 -13.654 16.296 1.00 35.19 152 GLY A C 1
ATOM 640 O O . GLY A 1 118 ? -32.797 -13.181 17.329 1.00 32.56 152 GLY A O 1
ATOM 641 N N . THR A 1 119 ? -31.540 -14.730 16.280 1.00 33.35 153 THR A N 1
ATOM 642 C CA . THR A 1 119 ? -31.270 -15.523 17.467 1.00 30.64 153 THR A CA 1
ATOM 643 C C . THR A 1 119 ? -30.445 -14.750 18.493 1.00 33.02 153 THR A C 1
ATOM 644 O O . THR A 1 119 ? -29.541 -13.993 18.139 1.00 31.18 153 THR A O 1
ATOM 648 N N . LYS A 1 120 ? -30.764 -14.948 19.767 1.00 26.03 154 LYS A N 1
ATOM 649 C CA . LYS A 1 120 ? -30.092 -14.244 20.851 1.00 31.63 154 LYS A CA 1
ATOM 650 C C . LYS A 1 120 ? -29.857 -15.196 22.023 1.00 33.28 154 LYS A C 1
ATOM 651 O O . LYS A 1 120 ? -30.639 -16.119 22.249 1.00 33.41 154 LYS A O 1
ATOM 657 N N . VAL A 1 121 ? -28.764 -14.984 22.752 1.00 30.04 155 VAL A N 1
ATOM 658 C CA . VAL A 1 121 ? -28.403 -15.859 23.858 1.00 32.53 155 VAL A CA 1
ATOM 659 C C . VAL A 1 121 ? -28.686 -15.216 25.208 1.00 30.35 155 VAL A C 1
ATOM 660 O O . VAL A 1 121 ? -28.506 -15.853 26.242 1.00 33.56 155 VAL A O 1
ATOM 664 N N . GLY A 1 122 ? -29.113 -13.956 25.197 1.00 32.42 156 GLY A N 1
ATOM 665 C CA . GLY A 1 122 ? -29.531 -13.286 26.419 1.00 36.74 156 GLY A CA 1
ATOM 666 C C . GLY A 1 122 ? -28.609 -12.183 26.914 1.00 39.63 156 GLY A C 1
ATOM 667 O O . GLY A 1 122 ? -28.500 -11.952 28.118 1.00 41.82 156 GLY A O 1
ATOM 668 N N . VAL A 1 123 ? -27.940 -11.498 25.993 1.00 35.32 157 VAL A N 1
ATOM 669 C CA . VAL A 1 123 ? -27.093 -10.368 26.356 1.00 33.56 157 VAL A CA 1
ATOM 670 C C . VAL A 1 123 ? -27.952 -9.119 26.505 1.00 36.52 157 VAL A C 1
ATOM 671 O O . VAL A 1 123 ? -28.591 -8.688 25.549 1.00 34.85 157 VAL A O 1
ATOM 675 N N . ASN A 1 124 ? -27.968 -8.536 27.700 1.00 36.91 158 ASN A N 1
ATOM 676 C CA . ASN A 1 124 ? -28.886 -7.435 27.968 1.00 37.43 158 ASN A CA 1
ATOM 677 C C . ASN A 1 124 ? -28.419 -6.501 29.074 1.00 40.18 158 ASN A C 1
ATOM 678 O O . ASN A 1 124 ? -27.437 -6.782 29.767 1.00 39.89 158 ASN A O 1
ATOM 683 N N . THR A 1 125 ? -29.135 -5.387 29.224 1.00 40.20 159 THR A N 1
ATOM 684 C CA . THR A 1 125 ? -28.879 -4.409 30.280 1.00 40.12 159 THR A CA 1
ATOM 685 C C . THR A 1 125 ? -28.829 -5.080 31.650 1.00 39.58 159 THR A C 1
ATOM 686 O O . THR A 1 125 ? -29.599 -5.996 31.924 1.00 38.27 159 THR A O 1
ATOM 690 N N . GLY A 1 126 ? -27.902 -4.640 32.495 1.00 41.60 160 GLY A N 1
ATOM 691 C CA . GLY A 1 126 ? -27.740 -5.220 33.816 1.00 38.65 160 GLY A CA 1
ATOM 692 C C . GLY A 1 126 ? -26.925 -6.498 33.777 1.00 42.49 160 GLY A C 1
ATOM 693 O O . GLY A 1 126 ? -26.681 -7.129 34.807 1.00 40.71 160 GLY A O 1
ATOM 694 N N . GLY A 1 127 ? -26.503 -6.882 32.576 1.00 41.20 161 GLY A N 1
ATOM 695 C CA . GLY A 1 127 ? -25.691 -8.069 32.404 1.00 40.71 161 GLY A CA 1
ATOM 696 C C . GLY A 1 127 ? -24.218 -7.760 32.227 1.00 40.95 161 GLY A C 1
ATOM 697 O O . GLY A 1 127 ? -23.850 -6.768 31.599 1.00 40.39 161 GLY A O 1
ATOM 698 N N . THR A 1 128 ? -23.375 -8.614 32.798 1.00 38.96 162 THR A N 1
ATOM 699 C CA . THR A 1 128 ? -21.934 -8.546 32.576 1.00 42.60 162 THR A CA 1
ATOM 700 C C . THR A 1 128 ? -21.470 -9.870 31.979 1.00 42.71 162 THR A C 1
ATOM 701 O O . THR A 1 128 ? -21.785 -10.941 32.496 1.00 39.36 162 THR A O 1
ATOM 705 N N . TYR A 1 129 ? -20.726 -9.789 30.882 1.00 40.46 163 TYR A N 1
ATOM 706 C CA . TYR A 1 129 ? -20.300 -10.981 30.165 1.00 37.50 163 TYR A CA 1
ATOM 707 C C . TYR A 1 129 ? -18.829 -10.872 29.795 1.00 37.87 163 TYR A C 1
ATOM 708 O O . TYR A 1 129 ? -18.380 -9.822 29.330 1.00 38.40 163 TYR A O 1
ATOM 717 N N . THR A 1 130 ? -18.075 -11.944 30.004 1.00 33.26 164 THR A N 1
ATOM 718 C CA . THR A 1 130 ? -16.692 -11.956 29.546 1.00 37.29 164 THR A CA 1
ATOM 719 C C . THR A 1 130 ? -16.669 -12.162 28.032 1.00 35.30 164 THR A C 1
ATOM 720 O O . THR A 1 130 ? -17.596 -12.750 27.476 1.00 31.66 164 THR A O 1
ATOM 724 N N . VAL A 1 131 ? -15.618 -11.671 27.376 1.00 33.94 165 VAL A N 1
ATOM 725 C CA . VAL A 1 131 ? -15.412 -11.911 25.949 1.00 33.00 165 VAL A CA 1
ATOM 726 C C . VAL A 1 131 ? -15.541 -13.403 25.650 1.00 30.36 165 VAL A C 1
ATOM 727 O O . VAL A 1 131 ? -16.135 -13.797 24.647 1.00 30.31 165 VAL A O 1
ATOM 731 N N . ASN A 1 132 ? -14.995 -14.224 26.542 1.00 29.58 166 ASN A N 1
ATOM 732 C CA . ASN A 1 132 ? -15.079 -15.674 26.426 1.00 31.61 166 ASN A CA 1
ATOM 733 C C . ASN A 1 132 ? -16.525 -16.177 26.369 1.00 31.05 166 ASN A C 1
ATOM 734 O O . ASN A 1 132 ? -16.884 -16.997 25.516 1.00 27.43 166 ASN A O 1
ATOM 739 N N . GLN A 1 133 ? -17.353 -15.688 27.283 1.00 30.52 167 GLN A N 1
ATOM 740 C CA . GLN A 1 133 ? -18.756 -16.091 27.321 1.00 29.89 167 GLN A CA 1
ATOM 741 C C . GLN A 1 133 ? -19.505 -15.607 26.083 1.00 29.60 167 GLN A C 1
ATOM 742 O O . GLN A 1 133 ? -20.356 -16.322 25.547 1.00 31.39 167 GLN A O 1
ATOM 748 N N . LEU A 1 134 ? -19.185 -14.397 25.628 1.00 28.26 168 LEU A N 1
ATOM 749 C CA . LEU A 1 134 ? -19.806 -13.854 24.421 1.00 30.88 168 LEU A CA 1
ATOM 750 C C . LEU A 1 134 ? -19.471 -14.712 23.199 1.00 30.76 168 LEU A C 1
ATOM 751 O O . LEU A 1 134 ? -20.344 -15.017 22.381 1.00 26.36 168 LEU A O 1
ATOM 756 N N . LEU A 1 135 ? -18.207 -15.110 23.090 1.00 29.78 169 LEU A N 1
ATOM 757 C CA . LEU A 1 135 ? -17.759 -15.980 22.001 1.00 25.82 169 LEU A CA 1
ATOM 758 C C . LEU A 1 135 ? -18.479 -17.335 21.979 1.00 27.99 169 LEU A C 1
ATOM 759 O O . LEU A 1 135 ? -18.821 -17.838 20.910 1.00 29.03 169 LEU A O 1
ATOM 764 N N . HIS A 1 136 ? -18.705 -17.933 23.147 1.00 28.08 170 HIS A N 1
ATOM 765 C CA . HIS A 1 136 ? -19.469 -19.179 23.205 1.00 27.69 170 HIS A CA 1
ATOM 766 C C . HIS A 1 136 ? -20.901 -18.951 22.725 1.00 25.72 170 HIS A C 1
ATOM 767 O O . HIS A 1 136 ? -21.446 -19.757 21.977 1.00 27.67 170 HIS A O 1
ATOM 774 N N . GLY A 1 137 ? -21.506 -17.848 23.154 1.00 28.03 171 GLY A N 1
ATOM 775 C CA . GLY A 1 137 ? -22.854 -17.511 22.720 1.00 27.63 171 GLY A CA 1
ATOM 776 C C . GLY A 1 137 ? -22.895 -17.223 21.230 1.00 28.78 171 GLY A C 1
ATOM 777 O O . GLY A 1 137 ? -23.809 -17.650 20.524 1.00 29.80 171 GLY A O 1
ATOM 778 N N . LEU A 1 138 ? -21.888 -16.496 20.758 1.00 30.26 172 LEU A N 1
ATOM 779 C CA . LEU A 1 138 ? -21.751 -16.179 19.341 1.00 29.35 172 LEU A CA 1
ATOM 780 C C . LEU A 1 138 ? -21.693 -17.440 18.479 1.00 25.49 172 LEU A C 1
ATOM 781 O O . LEU A 1 138 ? -22.392 -17.556 17.476 1.00 29.10 172 LEU A O 1
ATOM 786 N N . LEU A 1 139 ? -20.865 -18.393 18.883 1.00 26.94 173 LEU A N 1
ATOM 787 C CA . LEU A 1 139 ? -20.541 -19.514 18.007 1.00 29.04 173 LEU A CA 1
ATOM 788 C C . LEU A 1 139 ? -21.374 -20.775 18.255 1.00 30.10 173 LEU A C 1
ATOM 789 O O . LEU A 1 139 ? -21.555 -21.581 17.344 1.00 32.14 173 LEU A O 1
ATOM 794 N N . MET A 1 140 ? -21.884 -20.950 19.472 1.00 27.76 174 MET A N 1
ATOM 795 C CA . MET A 1 140 ? -22.673 -22.146 19.785 1.00 31.79 174 MET A CA 1
ATOM 796 C C . MET A 1 140 ? -24.150 -21.993 19.427 1.00 32.99 174 MET A C 1
ATOM 797 O O . MET A 1 140 ? -24.803 -22.971 19.064 1.00 34.91 174 MET A O 1
ATOM 802 N N . HIS A 1 141 ? -24.680 -20.778 19.538 1.00 33.78 175 HIS A N 1
ATOM 803 C CA . HIS A 1 141 ? -26.098 -20.551 19.263 1.00 34.23 175 HIS A CA 1
ATOM 804 C C . HIS A 1 141 ? -26.323 -19.431 18.242 1.00 34.64 175 HIS A C 1
ATOM 805 O O . HIS A 1 141 ? -27.453 -19.004 18.015 1.00 32.66 175 HIS A O 1
ATOM 812 N N . SER A 1 142 ? -25.242 -18.961 17.629 1.00 30.83 176 SER A N 1
ATOM 813 C CA . SER A 1 142 ? -25.323 -17.910 16.618 1.00 29.36 176 SER A CA 1
ATOM 814 C C . SER A 1 142 ? -25.959 -16.634 17.182 1.00 31.75 176 SER A C 1
ATOM 815 O O . SER A 1 142 ? -26.688 -15.921 16.489 1.00 27.58 176 SER A O 1
ATOM 818 N N . GLY A 1 143 ? -25.667 -16.351 18.447 1.00 27.68 177 GLY A N 1
ATOM 819 C CA . GLY A 1 143 ? -26.216 -15.187 19.117 1.00 29.87 177 GLY A CA 1
ATOM 820 C C . GLY A 1 143 ? -25.856 -13.877 18.451 1.00 29.94 177 GLY A C 1
ATOM 821 O O . GLY A 1 143 ? -24.706 -13.448 18.487 1.00 30.09 177 GLY A O 1
ATOM 822 N N . ASN A 1 144 ? -26.847 -13.240 17.834 1.00 29.91 178 ASN A N 1
ATOM 823 C CA . ASN A 1 144 ? -26.635 -11.946 17.198 1.00 31.67 178 ASN A CA 1
ATOM 824 C C . ASN A 1 144 ? -26.395 -10.851 18.229 1.00 31.87 178 ASN A C 1
ATOM 825 O O . ASN A 1 144 ? -25.746 -9.848 17.935 1.00 31.14 178 ASN A O 1
ATOM 830 N N . ASP A 1 145 ? -26.914 -11.046 19.437 1.00 28.86 179 ASP A N 1
ATOM 831 C CA . ASP A 1 145 ? -26.693 -10.087 20.510 1.00 30.88 179 ASP A CA 1
ATOM 832 C C . ASP A 1 145 ? -25.237 -10.145 20.965 1.00 32.34 179 ASP A C 1
ATOM 833 O O . ASP A 1 145 ? -24.625 -9.116 21.258 1.00 30.60 179 ASP A O 1
ATOM 838 N N . ALA A 1 146 ? -24.683 -11.352 20.998 1.00 31.65 180 ALA A N 1
ATOM 839 C CA . ALA A 1 146 ? -23.278 -11.541 21.335 1.00 30.95 180 ALA A CA 1
ATOM 840 C C . ALA A 1 146 ? -22.389 -10.896 20.272 1.00 28.78 180 ALA A C 1
ATOM 841 O O . ALA A 1 146 ? -21.393 -10.253 20.598 1.00 30.70 180 ALA A O 1
ATOM 843 N N . ALA A 1 147 ? -22.760 -11.053 19.002 1.00 29.43 181 ALA A N 1
ATOM 844 C CA . ALA A 1 147 ? -22.039 -10.393 17.910 1.00 28.87 181 ALA A CA 1
ATOM 845 C C . ALA A 1 147 ? -22.047 -8.876 18.072 1.00 31.10 181 ALA A C 1
ATOM 846 O O . ALA A 1 147 ? -21.014 -8.213 17.910 1.00 29.71 181 ALA A O 1
ATOM 848 N N . TYR A 1 148 ? -23.217 -8.326 18.380 1.00 28.93 182 TYR A N 1
ATOM 849 C CA . TYR A 1 148 ? -23.362 -6.876 18.510 1.00 31.58 182 TYR A CA 1
ATOM 850 C C . TYR A 1 148 ? -22.526 -6.359 19.676 1.00 31.45 182 TYR A C 1
ATOM 851 O O . TYR A 1 148 ? -21.857 -5.336 19.564 1.00 32.22 182 TYR A O 1
ATOM 860 N N . ALA A 1 149 ? -22.573 -7.086 20.788 1.00 28.33 183 ALA A N 1
ATOM 861 C CA . ALA A 1 149 ? -21.806 -6.745 21.980 1.00 31.07 183 ALA A CA 1
ATOM 862 C C . ALA A 1 149 ? -20.310 -6.715 21.690 1.00 34.45 183 ALA A C 1
ATOM 863 O O . ALA A 1 149 ? -19.605 -5.806 22.123 1.00 31.32 183 ALA A O 1
ATOM 865 N N . LEU A 1 150 ? -19.829 -7.714 20.955 1.00 29.55 184 LEU A N 1
ATOM 866 C CA . LEU A 1 150 ? -18.410 -7.803 20.637 1.00 30.19 184 LEU A CA 1
ATOM 867 C C . LEU A 1 150 ? -18.010 -6.638 19.739 1.00 31.54 184 LEU A C 1
ATOM 868 O O . LEU A 1 150 ? -16.932 -6.066 19.892 1.00 31.94 184 LEU A O 1
ATOM 873 N N . ALA A 1 151 ? -18.900 -6.284 18.817 1.00 29.84 185 ALA A N 1
ATOM 874 C CA . ALA A 1 151 ? -18.675 -5.186 17.885 1.00 29.46 185 ALA A CA 1
ATOM 875 C C . ALA A 1 151 ? -18.518 -3.853 18.613 1.00 38.75 185 ALA A C 1
ATOM 876 O O . ALA A 1 151 ? -17.660 -3.040 18.258 1.00 33.82 185 ALA A O 1
ATOM 878 N N . ARG A 1 152 ? -19.356 -3.623 19.620 1.00 36.01 186 ARG A N 1
ATOM 879 C CA . ARG A 1 152 ? -19.194 -2.442 20.460 1.00 37.77 186 ARG A CA 1
ATOM 880 C C . ARG A 1 152 ? -17.850 -2.522 21.178 1.00 36.68 186 ARG A C 1
ATOM 881 O O . ARG A 1 152 ? -17.129 -1.534 21.278 1.00 37.33 186 ARG A O 1
ATOM 889 N N . GLN A 1 153 ? -17.505 -3.711 21.662 1.00 34.63 187 GLN A N 1
ATOM 890 C CA . GLN A 1 153 ? -16.252 -3.885 22.390 1.00 39.22 187 GLN A CA 1
ATOM 891 C C . GLN A 1 153 ? -15.031 -3.721 21.477 1.00 39.13 187 GLN A C 1
ATOM 892 O O . GLN A 1 153 ? -13.940 -3.391 21.942 1.00 41.84 187 GLN A O 1
ATOM 898 N N . LEU A 1 154 ? -15.215 -3.940 20.179 1.00 35.25 188 LEU A N 1
ATOM 899 C CA . LEU A 1 154 ? -14.148 -3.696 19.214 1.00 35.45 188 LEU A CA 1
ATOM 900 C C . LEU A 1 154 ? -14.119 -2.221 18.802 1.00 38.06 188 LEU A C 1
ATOM 901 O O . LEU A 1 154 ? -13.332 -1.825 17.940 1.00 33.91 188 LEU A O 1
ATOM 906 N N . GLY A 1 155 ? -14.986 -1.414 19.414 1.00 39.82 189 GLY A N 1
ATOM 907 C CA . GLY A 1 155 ? -14.985 0.023 19.190 1.00 37.46 189 GLY A CA 1
ATOM 908 C C . GLY A 1 155 ? -16.242 0.589 18.549 1.00 39.57 189 GLY A C 1
ATOM 909 O O . GLY A 1 155 ? -16.230 1.698 18.013 1.00 39.25 189 GLY A O 1
ATOM 910 N N . GLY A 1 156 ? -17.335 -0.162 18.609 1.00 37.63 190 GLY A N 1
ATOM 911 C CA . GLY A 1 156 ? -18.564 0.247 17.953 1.00 36.05 190 GLY A CA 1
ATOM 912 C C . GLY A 1 156 ? -18.604 -0.248 16.520 1.00 38.82 190 GLY A C 1
ATOM 913 O O . GLY A 1 156 ? -17.574 -0.618 15.957 1.00 41.37 190 GLY A O 1
ATOM 914 N N . MET A 1 157 ? -19.791 -0.241 15.926 1.00 36.87 191 MET A N 1
ATOM 915 C CA . MET A 1 157 ? -20.011 -0.836 14.609 1.00 38.52 191 MET A CA 1
ATOM 916 C C . MET A 1 157 ? -19.064 -0.358 13.484 1.00 39.96 191 MET A C 1
ATOM 917 O O . MET A 1 157 ? -18.566 -1.187 12.725 1.00 37.11 191 MET A O 1
ATOM 922 N N . PRO A 1 158 ? -18.812 0.964 13.364 1.00 40.12 192 PRO A N 1
ATOM 923 C CA . PRO A 1 158 ? -17.891 1.370 12.289 1.00 40.94 192 PRO A CA 1
ATOM 924 C C . PRO A 1 158 ? -16.480 0.796 12.441 1.00 40.01 192 PRO A C 1
ATOM 925 O O . PRO A 1 158 ? -15.911 0.291 11.471 1.00 37.19 192 PRO A O 1
ATOM 929 N N . ALA A 1 159 ? -15.925 0.881 13.646 1.00 37.20 193 ALA A N 1
ATOM 930 C CA . ALA A 1 159 ? -14.582 0.377 13.900 1.00 36.81 193 ALA A CA 1
ATOM 931 C C . ALA A 1 159 ? -14.558 -1.135 13.777 1.00 36.70 193 ALA A C 1
ATOM 932 O O . ALA A 1 159 ? -13.593 -1.707 13.271 1.00 34.67 193 ALA A O 1
ATOM 934 N N . ALA A 1 160 ? -15.622 -1.773 14.256 1.00 33.09 194 ALA A N 1
ATOM 935 C CA . ALA A 1 160 ? -15.735 -3.225 14.219 1.00 32.16 194 ALA A CA 1
ATOM 936 C C . ALA A 1 160 ? -15.701 -3.730 12.782 1.00 30.62 194 ALA A C 1
ATOM 937 O O . ALA A 1 160 ? -14.992 -4.688 12.469 1.00 30.44 194 ALA A O 1
ATOM 939 N N . LEU A 1 161 ? -16.472 -3.080 11.913 1.00 27.42 195 LEU A N 1
ATOM 940 C CA . LEU A 1 161 ? -16.542 -3.474 10.513 1.00 30.29 195 LEU A CA 1
ATOM 941 C C . LEU A 1 161 ? -15.214 -3.225 9.806 1.00 30.54 195 LEU A C 1
ATOM 942 O O . LEU A 1 161 ? -14.810 -4.002 8.940 1.00 27.90 195 LEU A O 1
ATOM 947 N N . GLU A 1 162 ? -14.541 -2.141 10.176 1.00 29.74 196 GLU A N 1
ATOM 948 C CA . GLU A 1 162 ? -13.218 -1.857 9.636 1.00 32.00 196 GLU A CA 1
ATOM 949 C C . GLU A 1 162 ? -12.229 -2.951 10.030 1.00 29.46 196 GLU A C 1
ATOM 950 O O . GLU A 1 162 ? -11.451 -3.409 9.198 1.00 28.33 196 GLU A O 1
ATOM 956 N N . LYS A 1 163 ? -12.268 -3.375 11.292 1.00 29.60 197 LYS A N 1
ATOM 957 C CA . LYS A 1 163 ? -11.386 -4.442 11.759 1.00 27.93 197 LYS A CA 1
ATOM 958 C C . LYS A 1 163 ? -11.731 -5.780 11.112 1.00 28.37 197 LYS A C 1
ATOM 959 O O . LYS A 1 163 ? -10.843 -6.537 10.727 1.00 26.89 197 LYS A O 1
ATOM 965 N N . ILE A 1 164 ? -13.025 -6.061 11.002 1.00 27.58 198 ILE A N 1
ATOM 966 C CA . ILE A 1 164 ? -13.502 -7.307 10.408 1.00 24.60 198 ILE A CA 1
ATOM 967 C C . ILE A 1 164 ? -13.093 -7.413 8.940 1.00 25.70 198 ILE A C 1
ATOM 968 O O . ILE A 1 164 ? -12.632 -8.459 8.486 1.00 26.39 198 ILE A O 1
ATOM 973 N N . ASN A 1 165 ? -13.244 -6.319 8.201 1.00 24.87 199 ASN A N 1
ATOM 974 C CA . ASN A 1 165 ? -12.883 -6.328 6.791 1.00 26.92 199 ASN A CA 1
ATOM 975 C C . ASN A 1 165 ? -11.365 -6.259 6.589 1.00 27.56 199 ASN A C 1
ATOM 976 O O . ASN A 1 165 ? -10.844 -6.784 5.610 1.00 27.20 199 ASN A O 1
ATOM 981 N N . LEU A 1 166 ? -10.657 -5.628 7.522 1.00 27.17 200 LEU A N 1
ATOM 982 C CA . LEU A 1 166 ? -9.196 -5.657 7.503 1.00 27.78 200 LEU A CA 1
ATOM 983 C C . LEU A 1 166 ? -8.707 -7.087 7.702 1.00 26.84 200 LEU A C 1
ATOM 984 O O . LEU A 1 166 ? -7.812 -7.542 7.003 1.00 26.54 200 LEU A O 1
ATOM 989 N N . LEU A 1 167 ? -9.308 -7.785 8.661 1.00 25.75 201 LEU A N 1
ATOM 990 C CA . LEU A 1 167 ? -8.990 -9.185 8.905 1.00 25.18 201 LEU A CA 1
ATOM 991 C C . LEU A 1 167 ? -9.268 -10.043 7.669 1.00 25.62 201 LEU A C 1
ATOM 992 O O . LEU A 1 167 ? -8.446 -10.875 7.289 1.00 24.18 201 LEU A O 1
ATOM 997 N N . ALA A 1 168 ? -10.426 -9.838 7.045 1.00 25.39 202 ALA A N 1
ATOM 998 C CA . ALA A 1 168 ? -10.763 -10.545 5.811 1.00 23.88 202 ALA A CA 1
ATOM 999 C C . ALA A 1 168 ? -9.686 -10.322 4.748 1.00 24.75 202 ALA A C 1
ATOM 1000 O O . ALA A 1 168 ? -9.195 -11.269 4.132 1.00 22.54 202 ALA A O 1
ATOM 1002 N N . ALA A 1 169 ? -9.308 -9.065 4.555 1.00 27.50 203 ALA A N 1
ATOM 1003 C CA . ALA A 1 169 ? -8.310 -8.710 3.549 1.00 26.51 203 ALA A CA 1
ATOM 1004 C C . ALA A 1 169 ? -6.942 -9.314 3.861 1.00 26.17 203 ALA A C 1
ATOM 1005 O O . ALA A 1 169 ? -6.254 -9.803 2.958 1.00 25.50 203 ALA A O 1
ATOM 1007 N N . LYS A 1 170 ? -6.550 -9.284 5.134 1.00 22.69 204 LYS A N 1
ATOM 1008 C CA . LYS A 1 170 ? -5.233 -9.787 5.537 1.00 25.05 204 LYS A CA 1
ATOM 1009 C C . LYS A 1 170 ? -5.159 -11.313 5.459 1.00 26.52 204 LYS A C 1
ATOM 1010 O O . LYS A 1 170 ? -4.071 -11.893 5.456 1.00 24.35 204 LYS A O 1
ATOM 1016 N N . LEU A 1 171 ? -6.323 -11.955 5.400 1.00 23.97 205 LEU A N 1
ATOM 1017 C CA . LEU A 1 171 ? -6.409 -13.402 5.233 1.00 22.78 205 LEU A CA 1
ATOM 1018 C C . LEU A 1 171 ? -6.526 -13.785 3.761 1.00 22.37 205 LEU A C 1
ATOM 1019 O O . LEU A 1 171 ? -6.586 -14.968 3.424 1.00 24.41 205 LEU A O 1
ATOM 1024 N N . GLY A 1 172 ? -6.562 -12.783 2.885 1.00 22.35 206 GLY A N 1
ATOM 1025 C CA . GLY A 1 172 ? -6.633 -13.026 1.455 1.00 23.64 206 GLY A CA 1
ATOM 1026 C C . GLY A 1 172 ? -8.052 -13.147 0.917 1.00 22.23 206 GLY A C 1
ATOM 1027 O O . GLY A 1 172 ? -8.264 -13.645 -0.182 1.00 20.70 206 GLY A O 1
ATOM 1028 N N . GLY A 1 173 ? -9.025 -12.678 1.692 1.00 21.63 207 GLY A N 1
ATOM 1029 C CA . GLY A 1 173 ? -10.423 -12.791 1.315 1.00 21.90 207 GLY A CA 1
ATOM 1030 C C . GLY A 1 173 ? -10.885 -11.695 0.373 1.00 24.73 207 GLY A C 1
ATOM 1031 O O . GLY A 1 173 ? -11.672 -10.824 0.753 1.00 22.95 207 GLY A O 1
ATOM 1032 N N . ARG A 1 174 ? -10.418 -11.763 -0.870 1.00 24.61 208 ARG A N 1
ATOM 1033 C CA . ARG A 1 174 ? -10.642 -10.706 -1.851 1.00 23.70 208 ARG A CA 1
ATOM 1034 C C . ARG A 1 174 ? -12.055 -10.715 -2.452 1.00 25.49 208 ARG A C 1
ATOM 1035 O O . ARG A 1 174 ? -12.414 -9.817 -3.216 1.00 25.69 208 ARG A O 1
ATOM 1043 N N . ASP A 1 175 ? -12.851 -11.724 -2.099 1.00 24.15 209 ASP A N 1
ATOM 1044 C CA . ASP A 1 175 ? -14.269 -11.766 -2.472 1.00 24.72 209 ASP A CA 1
ATOM 1045 C C . ASP A 1 175 ? -15.163 -11.271 -1.341 1.00 27.06 209 ASP A C 1
ATOM 1046 O O . ASP A 1 175 ? -16.390 -11.253 -1.473 1.00 25.16 209 ASP A O 1
ATOM 1051 N N . THR A 1 176 ? -14.556 -10.901 -0.219 1.00 23.98 210 THR A N 1
ATOM 1052 C CA . THR A 1 176 ? -15.323 -10.714 1.009 1.00 22.24 210 THR A CA 1
ATOM 1053 C C . THR A 1 176 ? -15.431 -9.260 1.460 1.00 27.46 210 THR A C 1
ATOM 1054 O O . THR A 1 176 ? -14.430 -8.579 1.690 1.00 23.77 210 THR A O 1
ATOM 1058 N N . ARG A 1 177 ? -16.670 -8.801 1.571 1.00 25.35 211 ARG A N 1
ATOM 1059 C CA . ARG A 1 177 ? -16.980 -7.512 2.163 1.00 27.30 211 ARG A CA 1
ATOM 1060 C C . ARG A 1 177 ? -18.069 -7.734 3.196 1.00 27.57 211 ARG A C 1
ATOM 1061 O O . ARG A 1 177 ? -19.145 -8.239 2.874 1.00 30.82 211 ARG A O 1
ATOM 1069 N N . VAL A 1 178 ? -17.786 -7.383 4.443 1.00 26.16 212 VAL A N 1
ATOM 1070 C CA . VAL A 1 178 ? -18.701 -7.709 5.527 1.00 28.92 212 VAL A CA 1
ATOM 1071 C C . VAL A 1 178 ? -19.530 -6.496 5.932 1.00 27.14 212 VAL A C 1
ATOM 1072 O O . VAL A 1 178 ? -18.988 -5.489 6.389 1.00 28.53 212 VAL A O 1
ATOM 1076 N N . ALA A 1 179 ? -20.846 -6.605 5.752 1.00 31.70 213 ALA A N 1
ATOM 1077 C CA . ALA A 1 179 ? -21.771 -5.511 6.049 1.00 29.27 213 ALA A CA 1
ATOM 1078 C C . ALA A 1 179 ? -22.216 -5.516 7.508 1.00 29.61 213 ALA A C 1
ATOM 1079 O O . ALA A 1 179 ? -22.499 -4.465 8.086 1.00 29.91 213 ALA A O 1
ATOM 1081 N N . THR A 1 180 ? -22.307 -6.705 8.093 1.00 29.75 214 THR A N 1
ATOM 1082 C CA . THR A 1 180 ? -22.659 -6.848 9.505 1.00 28.56 214 THR A CA 1
ATOM 1083 C C . THR A 1 180 ? -21.820 -7.948 10.150 1.00 26.62 214 THR A C 1
ATOM 1084 O O . THR A 1 180 ? -21.518 -8.952 9.508 1.00 27.19 214 THR A O 1
ATOM 1088 N N . PRO A 1 181 ? -21.457 -7.770 11.430 1.00 26.17 215 PRO A N 1
ATOM 1089 C CA . PRO A 1 181 ? -20.711 -8.775 12.196 1.00 29.35 215 PRO A CA 1
ATOM 1090 C C . PRO A 1 181 ? -21.481 -10.081 12.381 1.00 29.21 215 PRO A C 1
ATOM 1091 O O . PRO A 1 181 ? -20.870 -11.147 12.463 1.00 28.68 215 PRO A O 1
ATOM 1095 N N . SER A 1 182 ? -22.807 -9.995 12.451 1.00 28.80 216 SER A N 1
ATOM 1096 C CA . SER A 1 182 ? -23.643 -11.163 12.746 1.00 27.80 216 SER A CA 1
ATOM 1097 C C . SER A 1 182 ? -23.944 -12.031 11.524 1.00 26.45 216 SER A C 1
ATOM 1098 O O . SER A 1 182 ? -24.267 -13.211 11.659 1.00 29.36 216 SER A O 1
ATOM 1101 N N . GLY A 1 183 ? -23.865 -11.441 10.338 1.00 27.28 217 GLY A N 1
ATOM 1102 C CA . GLY A 1 183 ? -24.231 -12.151 9.129 1.00 27.51 217 GLY A CA 1
ATOM 1103 C C . GLY A 1 183 ? -25.545 -11.686 8.536 1.00 30.97 217 GLY A C 1
ATOM 1104 O O . GLY A 1 183 ? -25.906 -12.096 7.433 1.00 31.37 217 GLY A O 1
ATOM 1105 N N . LEU A 1 184 ? -26.265 -10.842 9.269 1.00 30.33 218 LEU A N 1
ATOM 1106 C CA . LEU A 1 184 ? -27.487 -10.233 8.749 1.00 33.34 218 LEU A CA 1
ATOM 1107 C C . LEU A 1 184 ? -27.193 -9.546 7.424 1.00 35.81 218 LEU A C 1
ATOM 1108 O O . LEU A 1 184 ? -26.136 -8.934 7.272 1.00 34.29 218 LEU A O 1
ATOM 1113 N N . ASP A 1 185 ? -28.109 -9.670 6.463 1.00 34.08 219 ASP A N 1
ATOM 1114 C CA . ASP A 1 185 ? -27.913 -9.096 5.134 1.00 38.37 219 ASP A CA 1
ATOM 1115 C C . ASP A 1 185 ? -27.765 -7.581 5.203 1.00 38.80 219 ASP A C 1
ATOM 1116 O O . ASP A 1 185 ? -28.427 -6.923 5.998 1.00 36.91 219 ASP A O 1
ATOM 1121 N N . GLY A 1 186 ? -26.881 -7.038 4.373 1.00 38.24 220 GLY A N 1
ATOM 1122 C CA . GLY A 1 186 ? -26.641 -5.607 4.326 1.00 36.80 220 GLY A CA 1
ATOM 1123 C C . GLY A 1 186 ? -26.078 -5.231 2.972 1.00 37.76 220 GLY A C 1
ATOM 1124 O O . GLY A 1 186 ? -25.618 -6.101 2.234 1.00 38.82 220 GLY A O 1
ATOM 1125 N N . PRO A 1 187 ? -26.111 -3.936 2.630 1.00 39.30 221 PRO A N 1
ATOM 1126 C CA . PRO A 1 187 ? -25.607 -3.530 1.313 1.00 40.87 221 PRO A CA 1
ATOM 1127 C C . PRO A 1 187 ? -24.128 -3.873 1.139 1.00 36.88 221 PRO A C 1
ATOM 1128 O O . PRO A 1 187 ? -23.327 -3.613 2.035 1.00 35.04 221 PRO A O 1
ATOM 1132 N N . GLY A 1 188 ? -23.786 -4.477 0.005 1.00 35.07 222 GLY A N 1
ATOM 1133 C CA . GLY A 1 188 ? -22.406 -4.815 -0.294 1.00 35.80 222 GLY A CA 1
ATOM 1134 C C . GLY A 1 188 ? -21.913 -6.108 0.341 1.00 34.85 222 GLY A C 1
ATOM 1135 O O . GLY A 1 188 ? -20.784 -6.530 0.086 1.00 31.40 222 GLY A O 1
ATOM 1136 N N . MET A 1 189 ? -22.748 -6.735 1.168 1.00 32.95 223 MET A N 1
ATOM 1137 C CA . MET A 1 189 ? -22.362 -7.979 1.832 1.00 33.44 223 MET A CA 1
ATOM 1138 C C . MET A 1 189 ? -22.012 -9.033 0.793 1.00 32.28 223 MET A C 1
ATOM 1139 O O . MET A 1 189 ? -22.784 -9.276 -0.135 1.00 32.33 223 MET A O 1
ATOM 1144 N N . SER A 1 190 ? -20.839 -9.643 0.934 1.00 27.58 224 SER A N 1
ATOM 1145 C CA . SER A 1 190 ? -20.430 -10.689 0.003 1.00 24.74 224 SER A CA 1
ATOM 1146 C C . SER A 1 190 ? -19.274 -11.517 0.536 1.00 27.27 224 SER A C 1
ATOM 1147 O O . SER A 1 190 ? -18.491 -11.059 1.369 1.00 25.25 224 SER A O 1
ATOM 1150 N N . THR A 1 191 ? -19.183 -12.744 0.040 1.00 25.62 225 THR A N 1
ATOM 1151 C CA . THR A 1 191 ? -18.062 -13.618 0.338 1.00 24.24 225 THR A CA 1
ATOM 1152 C C . THR A 1 191 ? -18.014 -14.689 -0.738 1.00 25.76 225 THR A C 1
ATOM 1153 O O . THR A 1 191 ? -18.748 -14.619 -1.725 1.00 24.98 225 THR A O 1
ATOM 1157 N N . SER A 1 192 ? -17.136 -15.665 -0.561 1.00 24.45 226 SER A N 1
ATOM 1158 C CA . SER A 1 192 ? -17.112 -16.832 -1.425 1.00 21.80 226 SER A CA 1
ATOM 1159 C C . SER A 1 192 ? -16.873 -18.057 -0.555 1.00 23.44 226 SER A C 1
ATOM 1160 O O . SER A 1 192 ? -16.488 -17.931 0.608 1.00 24.52 226 SER A O 1
ATOM 1163 N N . ALA A 1 193 ? -17.100 -19.240 -1.109 1.00 21.26 227 ALA A N 1
ATOM 1164 C CA . ALA A 1 193 ? -16.860 -20.463 -0.358 1.00 23.30 227 ALA A CA 1
ATOM 1165 C C . ALA A 1 193 ? -15.371 -20.586 -0.055 1.00 21.02 227 ALA A C 1
ATOM 1166 O O . ALA A 1 193 ? -14.982 -21.019 1.026 1.00 21.27 227 ALA A O 1
ATOM 1168 N N . TYR A 1 194 ? -14.547 -20.187 -1.018 1.00 21.70 228 TYR A N 1
ATOM 1169 C CA . TYR A 1 194 ? -13.100 -20.139 -0.828 1.00 19.57 228 TYR A CA 1
ATOM 1170 C C . TYR A 1 194 ? -12.713 -19.250 0.353 1.00 20.00 228 TYR A C 1
ATOM 1171 O O . TYR A 1 194 ? -12.003 -19.684 1.249 1.00 19.79 228 TYR A O 1
ATOM 1180 N N . ASP A 1 195 ? -13.191 -18.008 0.354 1.00 20.69 229 ASP A N 1
ATOM 1181 C CA . ASP A 1 195 ? -12.854 -17.059 1.416 1.00 21.54 229 ASP A CA 1
ATOM 1182 C C . ASP A 1 195 ? -13.276 -17.571 2.784 1.00 22.68 229 ASP A C 1
ATOM 1183 O O . ASP A 1 195 ? -12.531 -17.455 3.755 1.00 21.30 229 ASP A O 1
ATOM 1188 N N . ILE A 1 196 ? -14.482 -18.126 2.862 1.00 22.88 230 ILE A N 1
ATOM 1189 C CA . ILE A 1 196 ? -14.968 -18.660 4.127 1.00 21.32 230 ILE A CA 1
ATOM 1190 C C . ILE A 1 196 ? -14.026 -19.775 4.577 1.00 19.25 230 ILE A C 1
ATOM 1191 O O . ILE A 1 196 ? -13.698 -19.892 5.756 1.00 20.17 230 ILE A O 1
ATOM 1196 N N . GLY A 1 197 ? -13.576 -20.578 3.619 1.00 19.56 231 GLY A N 1
ATOM 1197 C CA . GLY A 1 197 ? -12.554 -21.569 3.878 1.00 22.10 231 GLY A CA 1
ATOM 1198 C C . GLY A 1 197 ? -11.285 -20.958 4.441 1.00 20.82 231 GLY A C 1
ATOM 1199 O O . GLY A 1 197 ? -10.721 -21.483 5.395 1.00 20.73 231 GLY A O 1
ATOM 1200 N N . LEU A 1 198 ? -10.834 -19.847 3.858 1.00 18.94 232 LEU A N 1
ATOM 1201 C CA . LEU A 1 198 ? -9.663 -19.136 4.384 1.00 19.75 232 LEU A CA 1
ATOM 1202 C C . LEU A 1 198 ? -9.860 -18.759 5.851 1.00 22.39 232 LEU A C 1
ATOM 1203 O O . LEU A 1 198 ? -8.961 -18.932 6.686 1.00 21.47 232 LEU A O 1
ATOM 1208 N N . PHE A 1 199 ? -11.046 -18.243 6.159 1.00 20.06 233 PHE A N 1
ATOM 1209 C CA . PHE A 1 199 ? -11.305 -17.681 7.480 1.00 22.05 233 PHE A CA 1
ATOM 1210 C C . PHE A 1 199 ? -11.358 -18.777 8.532 1.00 21.55 233 PHE A C 1
ATOM 1211 O O . PHE A 1 199 ? -10.802 -18.633 9.614 1.00 21.13 233 PHE A O 1
ATOM 1219 N N . TYR A 1 200 ? -12.025 -19.879 8.213 1.00 19.40 234 TYR A N 1
ATOM 1220 C CA . TYR A 1 200 ? -12.158 -20.963 9.176 1.00 21.25 234 TYR A CA 1
ATOM 1221 C C . TYR A 1 200 ? -10.879 -21.792 9.317 1.00 21.65 234 TYR A C 1
ATOM 1222 O O . TYR A 1 200 ? -10.597 -22.308 10.392 1.00 22.27 234 TYR A O 1
ATOM 1231 N N . ARG A 1 201 ? -10.088 -21.907 8.252 1.00 21.44 235 ARG A N 1
ATOM 1232 C CA . ARG A 1 201 ? -8.787 -22.552 8.396 1.00 21.89 235 ARG A CA 1
ATOM 1233 C C . ARG A 1 201 ? -7.918 -21.767 9.386 1.00 21.50 235 ARG A C 1
ATOM 1234 O O . ARG A 1 201 ? -7.260 -22.353 10.256 1.00 22.49 235 ARG A O 1
ATOM 1242 N N . TYR A 1 202 ? -7.929 -20.444 9.258 1.00 20.66 236 TYR A N 1
ATOM 1243 C CA . TYR A 1 202 ? -7.198 -19.589 10.186 1.00 20.82 236 TYR A CA 1
ATOM 1244 C C . TYR A 1 202 ? -7.740 -19.716 11.605 1.00 24.61 236 TYR A C 1
ATOM 1245 O O . TYR A 1 202 ? -6.981 -19.863 12.558 1.00 25.92 236 TYR A O 1
ATOM 1254 N N . ALA A 1 203 ? -9.061 -19.663 11.738 1.00 22.48 237 ALA A N 1
ATOM 1255 C CA . ALA A 1 203 ? -9.711 -19.779 13.038 1.00 23.83 237 ALA A CA 1
ATOM 1256 C C . ALA A 1 203 ? -9.436 -21.129 13.710 1.00 26.72 237 ALA A C 1
ATOM 1257 O O . ALA A 1 203 ? -9.125 -21.180 14.904 1.00 26.80 237 ALA A O 1
ATOM 1259 N N . TRP A 1 204 ? -9.528 -22.222 12.952 1.00 24.30 238 TRP A N 1
ATOM 1260 C CA . TRP A 1 204 ? -9.316 -23.551 13.531 1.00 26.09 238 TRP A CA 1
ATOM 1261 C C . TRP A 1 204 ? -7.852 -23.784 13.925 1.00 29.76 238 TRP A C 1
ATOM 1262 O O . TRP A 1 204 ? -7.534 -24.770 14.577 1.00 30.35 238 TRP A O 1
ATOM 1273 N N A GLN A 1 205 ? -6.963 -22.877 13.530 0.58 27.48 239 GLN A N 1
ATOM 1274 N N B GLN A 1 205 ? -6.974 -22.880 13.496 0.42 27.99 239 GLN A N 1
ATOM 1275 C CA A GLN A 1 205 ? -5.565 -22.951 13.960 0.58 27.97 239 GLN A CA 1
ATOM 1276 C CA B GLN A 1 205 ? -5.576 -22.880 13.926 0.42 28.93 239 GLN A CA 1
ATOM 1277 C C A GLN A 1 205 ? -5.368 -22.265 15.314 0.58 29.67 239 GLN A C 1
ATOM 1278 C C B GLN A 1 205 ? -5.480 -22.445 15.384 0.42 29.65 239 GLN A C 1
ATOM 1279 O O A GLN A 1 205 ? -4.296 -22.341 15.914 0.58 27.83 239 GLN A O 1
ATOM 1280 O O B GLN A 1 205 ? -4.604 -22.884 16.130 0.42 28.86 239 GLN A O 1
ATOM 1291 N N . ASN A 1 206 ? -6.407 -21.586 15.789 1.00 28.24 240 ASN A N 1
ATOM 1292 C CA . ASN A 1 206 ? -6.383 -21.003 17.125 1.00 28.92 240 ASN A CA 1
ATOM 1293 C C . ASN A 1 206 ? -7.142 -21.902 18.094 1.00 30.96 240 ASN A C 1
ATOM 1294 O O . ASN A 1 206 ? -8.330 -22.169 17.897 1.00 28.55 240 ASN A O 1
ATOM 1299 N N . PRO A 1 207 ? -6.448 -22.385 19.141 1.00 32.58 241 PRO A N 1
ATOM 1300 C CA . PRO A 1 207 ? -6.997 -23.348 20.107 1.00 32.06 241 PRO A CA 1
ATOM 1301 C C . PRO A 1 207 ? -8.221 -22.819 20.841 1.00 29.77 241 PRO A C 1
ATOM 1302 O O . PRO A 1 207 ? -9.115 -23.595 21.178 1.00 33.07 241 PRO A O 1
ATOM 1306 N N . VAL A 1 208 ? -8.266 -21.515 21.082 1.00 28.94 242 VAL A N 1
ATOM 1307 C CA . VAL A 1 208 ? -9.431 -20.928 21.725 1.00 31.37 242 VAL A CA 1
ATOM 1308 C C . VAL A 1 208 ? -10.657 -21.109 20.838 1.00 31.09 242 VAL A C 1
ATOM 1309 O O . VAL A 1 208 ? -11.705 -21.569 21.296 1.00 28.41 242 VAL A O 1
ATOM 1313 N N . PHE A 1 209 ? -10.519 -20.764 19.561 1.00 25.91 243 PHE A N 1
ATOM 1314 C CA . PHE A 1 209 ? -11.617 -20.937 18.621 1.00 25.63 243 PHE A CA 1
ATOM 1315 C C . PHE A 1 209 ? -11.994 -22.408 18.498 1.00 25.92 243 PHE A C 1
ATOM 1316 O O . PHE A 1 209 ? -13.172 -22.755 18.551 1.00 24.73 243 PHE A O 1
ATOM 1324 N N . ALA A 1 210 ? -10.987 -23.260 18.325 1.00 26.82 244 ALA A N 1
ATOM 1325 C CA . ALA A 1 210 ? -11.196 -24.696 18.168 1.00 28.40 244 ALA A CA 1
ATOM 1326 C C . ALA A 1 210 ? -11.963 -25.293 19.351 1.00 27.54 244 ALA A C 1
ATOM 1327 O O . ALA A 1 210 ? -12.922 -26.041 19.165 1.00 28.69 244 ALA A O 1
ATOM 1329 N N . ASP A 1 211 ? -11.542 -24.943 20.562 1.00 31.18 245 ASP A N 1
ATOM 1330 C CA . ASP A 1 211 ? -12.208 -25.411 21.774 1.00 32.11 245 ASP A CA 1
ATOM 1331 C C . ASP A 1 211 ? -13.676 -25.001 21.822 1.00 30.40 245 ASP A C 1
ATOM 1332 O O . ASP A 1 211 ? -14.540 -25.824 22.118 1.00 28.22 245 ASP A O 1
ATOM 1337 N N . ILE A 1 212 ? -13.954 -23.735 21.520 1.00 30.34 246 ILE A N 1
ATOM 1338 C CA . ILE A 1 212 ? -15.323 -23.228 21.574 1.00 30.41 246 ILE A CA 1
ATOM 1339 C C . ILE A 1 212 ? -16.268 -23.960 20.623 1.00 30.62 246 ILE A C 1
ATOM 1340 O O . ILE A 1 212 ? -17.341 -24.401 21.034 1.00 29.24 246 ILE A O 1
ATOM 1345 N N . VAL A 1 213 ? -15.872 -24.110 19.361 1.00 28.49 247 VAL A N 1
ATOM 1346 C CA . VAL A 1 213 ? -16.781 -24.692 18.377 1.00 26.97 247 VAL A CA 1
ATOM 1347 C C . VAL A 1 213 ? -16.955 -26.194 18.590 1.00 27.62 247 VAL A C 1
ATOM 1348 O O . VAL A 1 213 ? -17.916 -26.792 18.100 1.00 28.52 247 VAL A O 1
ATOM 1352 N N . ALA A 1 214 ? -16.039 -26.794 19.342 1.00 29.56 248 ALA A N 1
ATOM 1353 C CA . ALA A 1 214 ? -16.156 -28.199 19.708 1.00 31.25 248 ALA A CA 1
ATOM 1354 C C . ALA A 1 214 ? -16.965 -28.385 20.996 1.00 32.39 248 ALA A C 1
ATOM 1355 O O . ALA A 1 214 ? -17.178 -29.513 21.440 1.00 33.99 248 ALA A O 1
ATOM 1357 N N . THR A 1 215 ? -17.419 -27.284 21.589 1.00 31.03 249 THR A N 1
ATOM 1358 C CA . THR A 1 215 ? -18.089 -27.341 22.891 1.00 32.90 249 THR A CA 1
ATOM 1359 C C . THR A 1 215 ? -19.577 -27.668 22.769 1.00 31.09 249 THR A C 1
ATOM 1360 O O . THR A 1 215 ? -20.307 -27.011 22.028 1.00 33.66 249 THR A O 1
ATOM 1364 N N . ARG A 1 216 ? -20.021 -28.687 23.501 1.00 33.50 250 ARG A N 1
ATOM 1365 C CA . ARG A 1 216 ? -21.412 -29.137 23.429 1.00 36.74 250 ARG A CA 1
ATOM 1366 C C . ARG A 1 216 ? -22.334 -28.397 24.399 1.00 34.59 250 ARG A C 1
ATOM 1367 O O . ARG A 1 216 ? -23.463 -28.056 24.048 1.00 35.29 250 ARG A O 1
ATOM 1375 N N . THR A 1 217 ? -21.860 -28.161 25.620 1.00 35.14 251 THR A N 1
ATOM 1376 C CA . THR A 1 217 ? -22.642 -27.426 26.614 1.00 36.55 251 THR A CA 1
ATOM 1377 C C . THR A 1 217 ? -21.793 -26.386 27.326 1.00 33.21 251 THR A C 1
ATOM 1378 O O . THR A 1 217 ? -20.630 -26.629 27.640 1.00 36.25 251 THR A O 1
ATOM 1382 N N . PHE A 1 218 ? -22.384 -25.223 27.580 1.00 34.36 252 PHE A N 1
ATOM 1383 C CA . PHE A 1 218 ? -21.674 -24.125 28.224 1.00 35.59 252 PHE A CA 1
ATOM 1384 C C . PHE A 1 218 ? -22.590 -23.385 29.192 1.00 36.34 252 PHE A C 1
ATOM 1385 O O . PHE A 1 218 ? -23.752 -23.129 28.881 1.00 36.77 252 PHE A O 1
ATOM 1393 N N . ASP A 1 219 ? -22.061 -23.055 30.369 1.00 38.82 253 ASP A N 1
ATOM 1394 C CA . ASP A 1 219 ? -22.816 -22.310 31.376 1.00 40.31 253 ASP A CA 1
ATOM 1395 C C . ASP A 1 219 ? -22.848 -20.833 31.038 1.00 38.29 253 ASP A C 1
ATOM 1396 O O . ASP A 1 219 ? -21.862 -20.122 31.242 1.00 37.06 253 ASP A O 1
ATOM 1401 N N . PHE A 1 220 ? -23.973 -20.360 30.519 1.00 35.59 254 PHE A N 1
ATOM 1402 C CA . PHE A 1 220 ? -24.057 -18.959 30.147 1.00 33.49 254 PHE A CA 1
ATOM 1403 C C . PHE A 1 220 ? -24.552 -18.135 31.329 1.00 36.17 254 PHE A C 1
ATOM 1404 O O . PHE A 1 220 ? -25.496 -18.529 32.012 1.00 37.64 254 PHE A O 1
ATOM 1412 N N . PRO A 1 221 ? -23.914 -16.982 31.581 1.00 35.28 255 PRO A N 1
ATOM 1413 C CA . PRO A 1 221 ? -24.266 -16.222 32.784 1.00 37.45 255 PRO A CA 1
ATOM 1414 C C . PRO A 1 221 ? -25.645 -15.581 32.696 1.00 38.97 255 PRO A C 1
ATOM 1415 O O . PRO A 1 221 ? -26.039 -15.090 31.635 1.00 39.77 255 PRO A O 1
ATOM 1419 N N . GLY A 1 222 ? -26.373 -15.597 33.806 1.00 40.70 256 GLY A N 1
ATOM 1420 C CA . GLY A 1 222 ? -27.608 -14.847 33.905 1.00 43.15 256 GLY A CA 1
ATOM 1421 C C . GLY A 1 222 ? -27.276 -13.427 34.310 1.00 46.26 256 GLY A C 1
ATOM 1422 O O . GLY A 1 222 ? -26.104 -13.054 34.364 1.00 47.46 256 GLY A O 1
ATOM 1423 N N . HIS A 1 223 ? -28.300 -12.631 34.592 1.00 48.84 257 HIS A N 1
ATOM 1424 C CA . HIS A 1 223 ? -28.090 -11.265 35.056 1.00 47.05 257 HIS A CA 1
ATOM 1425 C C . HIS A 1 223 ? -29.316 -10.749 35.798 1.00 48.73 257 HIS A C 1
ATOM 1426 O O . HIS A 1 223 ? -30.443 -10.895 35.326 1.00 47.42 257 HIS A O 1
ATOM 1433 N N . GLY A 1 224 ? -29.084 -10.144 36.959 1.00 47.23 258 GLY A N 1
ATOM 1434 C CA . GLY A 1 224 ? -30.162 -9.636 37.785 1.00 45.92 258 GLY A CA 1
ATOM 1435 C C . GLY A 1 224 ? -31.073 -10.767 38.215 1.00 50.46 258 GLY A C 1
ATOM 1436 O O . GLY A 1 224 ? -30.614 -11.750 38.807 1.00 45.06 258 GLY A O 1
ATOM 1437 N N . ASP A 1 225 ? -32.361 -10.635 37.906 1.00 42.35 259 ASP A N 1
ATOM 1438 C CA . ASP A 1 225 ? -33.326 -11.685 38.206 1.00 42.06 259 ASP A CA 1
ATOM 1439 C C . ASP A 1 225 ? -33.263 -12.802 37.173 1.00 40.90 259 ASP A C 1
ATOM 1440 O O . ASP A 1 225 ? -33.810 -13.885 37.386 1.00 36.65 259 ASP A O 1
ATOM 1445 N N . HIS A 1 226 ? -32.609 -12.537 36.046 1.00 39.23 260 HIS A N 1
ATOM 1446 C CA . HIS A 1 226 ? -32.460 -13.561 35.019 1.00 38.89 260 HIS A CA 1
ATOM 1447 C C . HIS A 1 226 ? -31.385 -14.554 35.432 1.00 41.52 260 HIS A C 1
ATOM 1448 O O . HIS A 1 226 ? -30.248 -14.168 35.697 1.00 40.55 260 HIS A O 1
ATOM 1455 N N . PRO A 1 227 ? -31.746 -15.841 35.500 1.00 39.20 261 PRO A N 1
ATOM 1456 C CA . PRO A 1 227 ? -30.804 -16.881 35.910 1.00 40.55 261 PRO A CA 1
ATOM 1457 C C . PRO A 1 227 ? -29.918 -17.344 34.760 1.00 46.28 261 PRO A C 1
ATOM 1458 O O . PRO A 1 227 ? -30.267 -17.158 33.594 1.00 36.86 261 PRO A O 1
ATOM 1462 N N . GLY A 1 228 ? -28.778 -17.937 35.093 1.00 44.35 262 GLY A N 1
ATOM 1463 C CA . GLY A 1 228 ? -27.923 -18.536 34.089 1.00 40.54 262 GLY A CA 1
ATOM 1464 C C . GLY A 1 228 ? -28.573 -19.800 33.571 1.00 42.46 262 GLY A C 1
ATOM 1465 O O . GLY A 1 228 ? -29.423 -20.383 34.241 1.00 43.19 262 GLY A O 1
ATOM 1466 N N . TYR A 1 229 ? -28.185 -20.220 32.373 1.00 38.77 263 TYR A N 1
ATOM 1467 C CA . TYR A 1 229 ? -28.683 -21.467 31.808 1.00 36.36 263 TYR A CA 1
ATOM 1468 C C . TYR A 1 229 ? -27.566 -22.191 31.077 1.00 36.69 263 TYR A C 1
ATOM 1469 O O . TYR A 1 229 ? -26.516 -21.614 30.796 1.00 34.11 263 TYR A O 1
ATOM 1478 N N . GLU A 1 230 ? -27.803 -23.456 30.763 1.00 37.46 264 GLU A N 1
ATOM 1479 C CA . GLU A 1 230 ? -26.850 -24.230 29.994 1.00 40.95 264 GLU A CA 1
ATOM 1480 C C . GLU A 1 230 ? -27.104 -24.037 28.505 1.00 41.80 264 GLU A C 1
ATOM 1481 O O . GLU A 1 230 ? -28.144 -24.436 27.980 1.00 36.17 264 GLU A O 1
ATOM 1487 N N . LEU A 1 231 ? -26.150 -23.403 27.837 1.00 38.78 265 LEU A N 1
ATOM 1488 C CA . LEU A 1 231 ? -26.207 -23.230 26.396 1.00 37.57 265 LEU A CA 1
ATOM 1489 C C . LEU A 1 231 ? -25.763 -24.512 25.700 1.00 37.95 265 LEU A C 1
ATOM 1490 O O . LEU A 1 231 ? -24.737 -25.092 26.053 1.00 38.45 265 LEU A O 1
ATOM 1495 N N . GLU A 1 232 ? -26.541 -24.958 24.720 1.00 35.47 266 GLU A N 1
ATOM 1496 C CA . GLU A 1 232 ? -26.171 -26.132 23.941 1.00 37.69 266 GLU A CA 1
ATOM 1497 C C . GLU A 1 232 ? -25.777 -25.737 22.527 1.00 37.46 266 GLU A C 1
ATOM 1498 O O . GLU A 1 232 ? -26.308 -24.776 21.972 1.00 38.51 266 GLU A O 1
ATOM 1504 N N . ASN A 1 233 ? -24.846 -26.487 21.946 1.00 36.13 267 ASN A N 1
ATOM 1505 C CA . ASN A 1 233 ? -24.397 -26.231 20.584 1.00 34.67 267 ASN A CA 1
ATOM 1506 C C . ASN A 1 233 ? -25.475 -26.667 19.588 1.00 37.23 267 ASN A C 1
ATOM 1507 O O . ASN A 1 233 ? -25.964 -27.795 19.650 1.00 35.54 267 ASN A O 1
ATOM 1512 N N . ASP A 1 234 ? -25.848 -25.771 18.678 1.00 37.04 268 ASP A N 1
ATOM 1513 C CA A ASP A 1 234 ? -26.915 -26.039 17.718 0.49 38.68 268 ASP A CA 1
ATOM 1514 C CA B ASP A 1 234 ? -26.926 -26.063 17.736 0.51 38.67 268 ASP A CA 1
ATOM 1515 C C . ASP A 1 234 ? -26.469 -26.956 16.581 1.00 40.16 268 ASP A C 1
ATOM 1516 O O . ASP A 1 234 ? -27.295 -27.490 15.844 1.00 39.06 268 ASP A O 1
ATOM 1525 N N . ASN A 1 235 ? -25.158 -27.132 16.438 1.00 37.42 269 ASN A N 1
ATOM 1526 C CA . ASN A 1 235 ? -24.610 -27.825 15.274 1.00 34.25 269 ASN A CA 1
ATOM 1527 C C . ASN A 1 235 ? -24.714 -29.349 15.304 1.00 32.80 269 ASN A C 1
ATOM 1528 O O . ASN A 1 235 ? -24.029 -30.015 16.082 1.00 32.68 269 ASN A O 1
ATOM 1533 N N . GLN A 1 236 ? -25.546 -29.896 14.422 1.00 34.98 270 GLN A N 1
ATOM 1534 C CA . GLN A 1 236 ? -25.825 -31.329 14.415 1.00 35.67 270 GLN A CA 1
ATOM 1535 C C . GLN A 1 236 ? -24.656 -32.183 13.921 1.00 34.21 270 GLN A C 1
ATOM 1536 O O . GLN A 1 236 ? -24.526 -33.338 14.326 1.00 34.43 270 GLN A O 1
ATOM 1542 N N . LEU A 1 237 ? -23.809 -31.630 13.055 1.00 31.92 271 LEU A N 1
ATOM 1543 C CA . LEU A 1 237 ? -22.622 -32.358 12.597 1.00 30.94 271 LEU A CA 1
ATOM 1544 C C . LEU A 1 237 ? -21.752 -32.758 13.789 1.00 31.26 271 LEU A C 1
ATOM 1545 O O . LEU A 1 237 ? -21.194 -33.857 13.832 1.00 30.60 271 LEU A O 1
ATOM 1550 N N . LEU A 1 238 ? -21.663 -31.861 14.767 1.00 32.06 272 LEU A N 1
ATOM 1551 C CA . LEU A 1 238 ? -20.852 -32.090 15.960 1.00 32.78 272 LEU A CA 1
ATOM 1552 C C . LEU A 1 238 ? -21.278 -33.346 16.713 1.00 32.64 272 LEU A C 1
ATOM 1553 O O . LEU A 1 238 ? -20.447 -34.042 17.291 1.00 34.43 272 LEU A O 1
ATOM 1558 N N . TYR A 1 239 ? -22.573 -33.642 16.694 1.00 33.49 273 TYR A N 1
ATOM 1559 C CA . TYR A 1 239 ? -23.095 -34.775 17.452 1.00 37.80 273 TYR A CA 1
ATOM 1560 C C . TYR A 1 239 ? -23.138 -36.061 16.643 1.00 40.24 273 TYR A C 1
ATOM 1561 O O . TYR A 1 239 ? -22.949 -37.149 17.189 1.00 40.13 273 TYR A O 1
ATOM 1570 N N . ASN A 1 240 ? -23.387 -35.937 15.344 1.00 35.20 274 ASN A N 1
ATOM 1571 C CA . ASN A 1 240 ? -23.735 -37.098 14.535 1.00 37.80 274 ASN A CA 1
ATOM 1572 C C . ASN A 1 240 ? -22.628 -37.605 13.629 1.00 38.30 274 ASN A C 1
ATOM 1573 O O . ASN A 1 240 ? -22.696 -38.725 13.131 1.00 38.51 274 ASN A O 1
ATOM 1578 N N . TYR A 1 241 ? -21.610 -36.783 13.420 1.00 34.84 275 TYR A N 1
ATOM 1579 C CA . TYR A 1 241 ? -20.512 -37.145 12.532 1.00 36.29 275 TYR A CA 1
ATOM 1580 C C . TYR A 1 241 ? -19.273 -37.514 13.346 1.00 33.71 275 TYR A C 1
ATOM 1581 O O . TYR A 1 241 ? -18.699 -36.667 14.027 1.00 35.36 275 TYR A O 1
ATOM 1590 N N . PRO A 1 242 ? -18.866 -38.792 13.299 1.00 37.06 276 PRO A N 1
ATOM 1591 C CA . PRO A 1 242 ? -17.671 -39.202 14.047 1.00 33.60 276 PRO A CA 1
ATOM 1592 C C . PRO A 1 242 ? -16.427 -38.411 13.633 1.00 32.36 276 PRO A C 1
ATOM 1593 O O . PRO A 1 242 ? -16.173 -38.242 12.439 1.00 32.82 276 PRO A O 1
ATOM 1597 N N . GLY A 1 243 ? -15.681 -37.919 14.617 1.00 30.30 277 GLY A N 1
ATOM 1598 C CA . GLY A 1 243 ? -14.464 -37.172 14.355 1.00 33.50 277 GLY A CA 1
ATOM 1599 C C . GLY A 1 243 ? -14.679 -35.678 14.160 1.00 31.97 277 GLY A C 1
ATOM 1600 O O . GLY A 1 243 ? -13.718 -34.922 14.049 1.00 28.97 277 GLY A O 1
ATOM 1601 N N . ALA A 1 244 ? -15.940 -35.257 14.123 1.00 30.90 278 ALA A N 1
ATOM 1602 C CA . ALA A 1 244 ? -16.289 -33.856 13.892 1.00 32.63 278 ALA A CA 1
ATOM 1603 C C . ALA A 1 244 ? -15.620 -32.906 14.884 1.00 31.92 278 ALA A C 1
ATOM 1604 O O . ALA A 1 244 ? -15.558 -33.177 16.085 1.00 32.13 278 ALA A O 1
ATOM 1606 N N . LEU A 1 245 ? -15.114 -31.793 14.363 1.00 27.47 279 LEU A N 1
ATOM 1607 C CA . LEU A 1 245 ? -14.552 -30.740 15.195 1.00 28.52 279 LEU A CA 1
ATOM 1608 C C . LEU A 1 245 ? -15.629 -29.723 15.520 1.00 29.26 279 LEU A C 1
ATOM 1609 O O . LEU A 1 245 ? -15.445 -28.850 16.370 1.00 30.16 279 LEU A O 1
ATOM 1614 N N . GLY A 1 246 ? -16.752 -29.842 14.823 1.00 29.18 280 GLY A N 1
ATOM 1615 C CA . GLY A 1 246 ? -17.839 -28.895 14.960 1.00 29.82 280 GLY A CA 1
ATOM 1616 C C . GLY A 1 246 ? -18.039 -28.104 13.682 1.00 32.57 280 GLY A C 1
ATOM 1617 O O . GLY A 1 246 ? -17.566 -28.495 12.611 1.00 29.40 280 GLY A O 1
ATOM 1618 N N . GLY A 1 247 ? -18.741 -26.984 13.792 1.00 32.13 281 GLY A N 1
ATOM 1619 C CA . GLY A 1 247 ? -19.005 -26.158 12.632 1.00 32.88 281 GLY A CA 1
ATOM 1620 C C . GLY A 1 247 ? -19.869 -24.949 12.923 1.00 31.07 281 GLY A C 1
ATOM 1621 O O . GLY A 1 247 ? -19.978 -24.510 14.067 1.00 32.83 281 GLY A O 1
ATOM 1622 N N . LYS A 1 248 ? -20.486 -24.411 11.879 1.00 28.16 282 LYS A N 1
ATOM 1623 C CA . LYS A 1 248 ? -21.310 -23.223 12.031 1.00 30.55 282 LYS A CA 1
ATOM 1624 C C . LYS A 1 248 ? -22.395 -23.163 10.966 1.00 29.11 282 LYS A C 1
ATOM 1625 O O . LYS A 1 248 ? -22.132 -23.322 9.775 1.00 27.25 282 LYS A O 1
ATOM 1631 N N . THR A 1 249 ? -23.621 -22.933 11.417 1.00 28.24 283 THR A N 1
ATOM 1632 C CA . THR A 1 249 ? -24.773 -22.854 10.538 1.00 28.68 283 THR A CA 1
ATOM 1633 C C . THR A 1 249 ? -25.084 -21.418 10.142 1.00 26.55 283 THR A C 1
ATOM 1634 O O . THR A 1 249 ? -24.636 -20.475 10.790 1.00 27.47 283 THR A O 1
ATOM 1638 N N . GLY A 1 250 ? -25.876 -21.265 9.088 1.00 30.46 284 GLY A N 1
ATOM 1639 C CA . GLY A 1 250 ? -26.392 -19.968 8.705 1.00 31.71 284 GLY A CA 1
ATOM 1640 C C . GLY A 1 250 ? -27.561 -20.048 7.741 1.00 30.03 284 GLY A C 1
ATOM 1641 O O . GLY A 1 250 ? -27.690 -21.006 6.979 1.00 31.18 284 GLY A O 1
A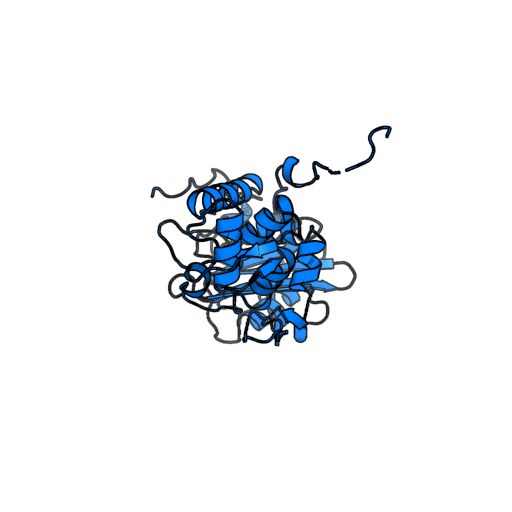TOM 1642 N N . TYR A 1 251 ? -28.424 -19.041 7.797 1.00 32.77 285 TYR A N 1
ATOM 1643 C CA . TYR A 1 251 ? -29.467 -18.838 6.796 1.00 34.66 285 TYR A CA 1
ATOM 1644 C C . TYR A 1 251 ? -29.958 -17.399 6.813 1.00 33.98 285 TYR A C 1
ATOM 1645 O O . TYR A 1 251 ? -30.188 -16.831 7.878 1.00 34.33 285 TYR A O 1
ATOM 1654 N N . THR A 1 252 ? -30.118 -16.820 5.627 1.00 35.76 286 THR A N 1
ATOM 1655 C CA . THR A 1 252 ? -30.914 -15.607 5.445 1.00 38.21 286 THR A CA 1
ATOM 1656 C C . THR A 1 252 ? -31.692 -15.718 4.140 1.00 42.65 286 THR A C 1
ATOM 1657 O O . THR A 1 252 ? -31.416 -16.589 3.312 1.00 40.60 286 THR A O 1
ATOM 1661 N N . ASP A 1 253 ? -32.653 -14.821 3.960 1.00 44.60 287 ASP A N 1
ATOM 1662 C CA . ASP A 1 253 ? -33.462 -14.782 2.751 1.00 50.25 287 ASP A CA 1
ATOM 1663 C C . ASP A 1 253 ? -32.586 -14.661 1.502 1.00 48.84 287 ASP A C 1
ATOM 1664 O O . ASP A 1 253 ? -32.845 -15.316 0.493 1.00 48.97 287 ASP A O 1
ATOM 1669 N N . ASP A 1 254 ? -31.541 -13.836 1.588 1.00 47.04 288 ASP A N 1
ATOM 1670 C CA . ASP A 1 254 ? -30.627 -13.605 0.466 1.00 48.79 288 ASP A CA 1
ATOM 1671 C C . ASP A 1 254 ? -29.550 -14.682 0.310 1.00 40.98 288 ASP A C 1
ATOM 1672 O O . ASP A 1 254 ? -29.133 -14.990 -0.804 1.00 41.96 288 ASP A O 1
ATOM 1677 N N . ALA A 1 255 ? -29.089 -15.240 1.424 1.00 39.09 289 ALA A N 1
ATOM 1678 C CA . ALA A 1 255 ? -27.981 -16.192 1.390 1.00 36.61 289 ALA A CA 1
ATOM 1679 C C . ALA A 1 255 ? -28.443 -17.621 1.150 1.00 36.45 289 ALA A C 1
ATOM 1680 O O . ALA A 1 255 ? -27.687 -18.448 0.640 1.00 33.32 289 ALA A O 1
ATOM 1682 N N . GLY A 1 256 ? -29.684 -17.917 1.521 1.00 36.40 290 GLY A N 1
ATOM 1683 C CA . GLY A 1 256 ? -30.123 -19.296 1.556 1.00 32.54 290 GLY A CA 1
ATOM 1684 C C . GLY A 1 256 ? -29.398 -20.000 2.690 1.00 35.05 290 GLY A C 1
ATOM 1685 O O . GLY A 1 256 ? -28.926 -19.349 3.626 1.00 31.65 290 GLY A O 1
ATOM 1686 N N . GLN A 1 257 ? -29.304 -21.323 2.612 1.00 29.11 291 GLN A N 1
ATOM 1687 C CA . GLN A 1 257 ? -28.616 -22.104 3.635 1.00 30.96 291 GLN A CA 1
ATOM 1688 C C . GLN A 1 257 ? -27.102 -22.045 3.461 1.00 30.19 291 GLN A C 1
ATOM 1689 O O . GLN A 1 257 ? -26.595 -22.287 2.367 1.00 30.91 291 GLN A O 1
ATOM 1695 N N . THR A 1 258 ? -26.387 -21.739 4.541 1.00 30.66 292 THR A N 1
ATOM 1696 C CA . THR A 1 258 ? -24.928 -21.821 4.533 1.00 30.09 292 THR A CA 1
ATOM 1697 C C . THR A 1 258 ? -24.436 -22.700 5.676 1.00 27.62 292 THR A C 1
ATOM 1698 O O . THR A 1 258 ? -25.111 -22.853 6.697 1.00 26.90 292 THR A O 1
ATOM 1702 N N . PHE A 1 259 ? -23.256 -23.284 5.504 1.00 25.18 293 PHE A N 1
ATOM 1703 C CA . PHE A 1 259 ? -22.744 -24.216 6.493 1.00 25.47 293 PHE A CA 1
ATOM 1704 C C . PHE A 1 259 ? -21.238 -24.373 6.397 1.00 24.03 293 PHE A C 1
ATOM 1705 O O . PHE A 1 259 ? -20.673 -24.471 5.306 1.00 24.31 293 PHE A O 1
ATOM 1713 N N . VAL A 1 260 ? -20.593 -24.405 7.554 1.00 22.15 294 VAL A N 1
ATOM 1714 C CA . VAL A 1 260 ? -19.198 -24.802 7.634 1.00 23.59 294 VAL A CA 1
ATOM 1715 C C . VAL A 1 260 ? -19.088 -25.928 8.645 1.00 24.84 294 VAL A C 1
ATOM 1716 O O . VAL A 1 260 ? -19.725 -25.886 9.693 1.00 25.69 294 VAL A O 1
ATOM 1720 N N . GLY A 1 261 ? -18.302 -26.945 8.315 1.00 22.30 295 GLY A N 1
ATOM 1721 C CA . GLY A 1 261 ? -18.093 -28.062 9.210 1.00 24.78 295 GLY A CA 1
ATOM 1722 C C . GLY A 1 261 ? -16.716 -28.649 8.997 1.00 26.30 295 GLY A C 1
ATOM 1723 O O . GLY A 1 261 ? -16.139 -28.516 7.917 1.00 25.82 295 GLY A O 1
ATOM 1724 N N . ALA A 1 262 ? -16.179 -29.298 10.023 1.00 24.13 296 ALA A N 1
ATOM 1725 C CA . ALA A 1 262 ? -14.882 -29.948 9.891 1.00 25.37 296 ALA A CA 1
ATOM 1726 C C . ALA A 1 262 ? -14.813 -31.227 10.728 1.00 27.76 296 ALA A C 1
ATOM 1727 O O . ALA A 1 262 ? -15.590 -31.404 11.669 1.00 27.41 296 ALA A O 1
ATOM 1729 N N . ALA A 1 263 ? -13.879 -32.110 10.376 1.00 25.51 297 ALA A N 1
ATOM 1730 C CA . ALA A 1 263 ? -13.667 -33.355 11.111 1.00 25.92 297 ALA A CA 1
ATOM 1731 C C . ALA A 1 263 ? -12.209 -33.803 11.038 1.00 28.72 297 ALA A C 1
ATOM 1732 O O . ALA A 1 263 ? -11.491 -33.492 10.085 1.00 29.20 297 ALA A O 1
A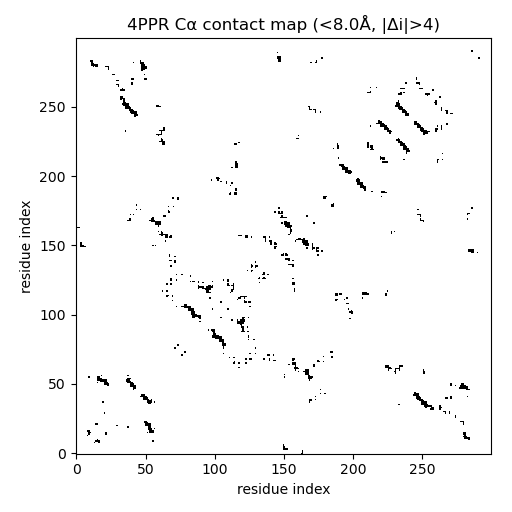TOM 1734 N N . ASN A 1 264 ? -11.776 -34.517 12.070 1.00 29.25 298 ASN A N 1
ATOM 1735 C CA . ASN A 1 264 ? -10.454 -35.118 12.106 1.00 30.37 298 ASN A CA 1
ATOM 1736 C C . ASN A 1 264 ? -10.610 -36.629 12.192 1.00 34.75 298 ASN A C 1
ATOM 1737 O O . ASN A 1 264 ? -11.172 -37.152 13.154 1.00 32.30 298 ASN A O 1
ATOM 1742 N N . ARG A 1 265 ? -10.125 -37.324 11.170 1.00 35.81 299 ARG A N 1
ATOM 1743 C CA . ARG A 1 265 ? -10.116 -38.777 11.175 1.00 35.14 299 ARG A CA 1
ATOM 1744 C C . ARG A 1 265 ? -8.716 -39.273 10.836 1.00 39.56 299 ARG A C 1
ATOM 1745 O O . ARG A 1 265 ? -8.225 -39.067 9.722 1.00 37.58 299 ARG A O 1
ATOM 1753 N N . ASP A 1 266 ? -8.075 -39.895 11.824 1.00 39.92 300 ASP A N 1
ATOM 1754 C CA . ASP A 1 266 ? -6.731 -40.461 11.685 1.00 44.05 300 ASP A CA 1
ATOM 1755 C C . ASP A 1 266 ? -5.689 -39.408 11.304 1.00 42.41 300 ASP A C 1
ATOM 1756 O O . ASP A 1 266 ? -4.766 -39.688 10.539 1.00 42.15 300 ASP A O 1
ATOM 1761 N N . GLY A 1 267 ? -5.836 -38.201 11.837 1.00 40.89 301 GLY A N 1
ATOM 1762 C CA . GLY A 1 267 ? -4.869 -37.144 11.588 1.00 38.69 301 GLY A CA 1
ATOM 1763 C C . GLY A 1 267 ? -5.109 -36.340 10.319 1.00 39.99 301 GLY A C 1
ATOM 1764 O O . GLY A 1 267 ? -4.419 -35.352 10.067 1.00 41.82 301 GLY A O 1
ATOM 1765 N N . ARG A 1 268 ? -6.074 -36.765 9.509 1.00 36.03 302 ARG A N 1
ATOM 1766 C CA . ARG A 1 268 ? -6.469 -35.997 8.334 1.00 33.64 302 ARG A CA 1
ATOM 1767 C C . ARG A 1 268 ? -7.632 -35.085 8.708 1.00 32.73 302 ARG A C 1
ATOM 1768 O O . ARG A 1 268 ? -8.727 -35.554 9.020 1.00 29.62 302 ARG A O 1
ATOM 1776 N N . ARG A 1 269 ? -7.388 -33.779 8.682 1.00 32.31 303 ARG A N 1
ATOM 1777 C CA . ARG A 1 269 ? -8.379 -32.815 9.144 1.00 29.62 303 ARG A CA 1
ATOM 1778 C C . ARG A 1 269 ? -8.996 -32.064 7.975 1.00 29.00 303 ARG A C 1
ATOM 1779 O O . ARG A 1 269 ? -8.369 -31.193 7.378 1.00 31.97 303 ARG A O 1
ATOM 1787 N N . LEU A 1 270 ? -10.229 -32.423 7.646 1.00 27.78 304 LEU A N 1
ATOM 1788 C CA . LEU A 1 270 ? -10.898 -31.856 6.489 1.00 25.99 304 LEU A CA 1
ATOM 1789 C C . LEU A 1 270 ? -11.982 -30.878 6.891 1.00 25.87 304 LEU A C 1
ATOM 1790 O O . LEU A 1 270 ? -12.628 -31.040 7.928 1.00 27.39 304 LEU A O 1
ATOM 1795 N N . MET A 1 271 ? -12.173 -29.870 6.048 1.00 24.70 305 MET A N 1
ATOM 1796 C CA . MET A 1 271 ? -13.191 -28.849 6.248 1.00 25.94 305 MET A CA 1
ATOM 1797 C C . MET A 1 271 ? -14.069 -28.739 5.010 1.00 26.23 305 MET A C 1
ATOM 1798 O O . MET A 1 271 ? -13.590 -28.876 3.881 1.00 25.39 305 MET A O 1
ATOM 1803 N N . THR A 1 272 ? -15.358 -28.506 5.213 1.00 24.89 306 THR A N 1
ATOM 1804 C CA . THR A 1 272 ? -16.223 -28.227 4.086 1.00 26.63 306 THR A CA 1
ATOM 1805 C C . THR A 1 272 ? -17.012 -26.949 4.338 1.00 24.19 306 THR A C 1
ATOM 1806 O O . THR A 1 272 ? -17.377 -26.625 5.477 1.00 25.08 306 THR A O 1
ATOM 1810 N N . VAL A 1 273 ? -17.228 -26.212 3.256 1.00 21.69 307 VAL A N 1
ATOM 1811 C CA . VAL A 1 273 ? -17.975 -24.971 3.273 1.00 22.06 307 VAL A CA 1
ATOM 1812 C C . VAL A 1 273 ? -19.112 -25.074 2.267 1.00 27.31 307 VAL A C 1
ATOM 1813 O O . VAL A 1 273 ? -18.889 -25.484 1.135 1.00 24.60 307 VAL A O 1
ATOM 1817 N N . LEU A 1 274 ? -20.323 -24.711 2.677 1.00 25.27 308 LEU A N 1
ATOM 1818 C CA . LEU A 1 274 ? -21.471 -24.726 1.777 1.00 24.74 308 LEU A CA 1
ATOM 1819 C C . LEU A 1 274 ? -22.155 -23.361 1.749 1.00 25.36 308 LEU A C 1
ATOM 1820 O O . LEU A 1 274 ? -22.472 -22.807 2.796 1.00 27.25 308 LEU A O 1
ATOM 1825 N N . LEU A 1 275 ? -22.380 -22.821 0.553 1.00 26.99 309 LEU A N 1
ATOM 1826 C CA . LEU A 1 275 ? -23.109 -21.559 0.414 1.00 26.65 309 LEU A CA 1
ATOM 1827 C C . LEU A 1 275 ? -24.298 -21.691 -0.533 1.00 25.23 309 LEU A C 1
ATOM 1828 O O . LEU A 1 275 ? -24.281 -22.504 -1.448 1.00 25.46 309 LEU A O 1
ATOM 1833 N N . HIS A 1 276 ? -25.315 -20.865 -0.303 1.00 29.72 310 HIS A N 1
ATOM 1834 C CA . HIS A 1 276 ? -26.488 -20.777 -1.171 1.00 33.07 310 HIS A CA 1
ATOM 1835 C C . HIS A 1 276 ? -27.143 -22.134 -1.418 1.00 31.92 310 HIS A C 1
ATOM 1836 O O . HIS A 1 276 ? -27.421 -22.501 -2.557 1.00 33.34 310 HIS A O 1
ATOM 1843 N N . GLY A 1 277 ? -27.386 -22.876 -0.344 1.00 29.44 311 GLY A N 1
ATOM 1844 C CA . GLY A 1 277 ? -28.053 -24.158 -0.457 1.00 28.63 311 GLY A CA 1
ATOM 1845 C C . GLY A 1 277 ? -29.481 -24.093 0.036 1.00 32.56 311 GLY A C 1
ATOM 1846 O O . GLY A 1 277 ? -30.004 -23.010 0.306 1.00 31.67 311 GLY A O 1
ATOM 1847 N N . THR A 1 278 ? -30.111 -25.259 0.142 1.00 34.17 312 THR A N 1
ATOM 1848 C CA . THR A 1 278 ? -31.447 -25.388 0.716 1.00 36.17 312 THR A CA 1
ATOM 1849 C C . THR A 1 278 ? -31.447 -26.519 1.736 1.00 34.73 312 THR A C 1
ATOM 1850 O O . THR A 1 278 ? -30.422 -27.156 1.966 1.00 31.72 312 THR A O 1
ATOM 1854 N N . ARG A 1 279 ? -32.605 -26.781 2.331 1.00 37.70 313 ARG A N 1
ATOM 1855 C CA . ARG A 1 279 ? -32.734 -27.886 3.274 1.00 38.63 313 ARG A CA 1
ATOM 1856 C C . ARG A 1 279 ? -33.208 -29.157 2.567 1.00 39.80 313 ARG A C 1
ATOM 1857 O O . ARG A 1 279 ? -33.539 -30.150 3.216 1.00 40.54 313 ARG A O 1
ATOM 1865 N N . GLN A 1 280 ? -33.244 -29.118 1.237 1.00 38.18 314 GLN A N 1
ATOM 1866 C CA . GLN A 1 280 ? -33.599 -30.289 0.437 1.00 40.63 314 GLN A CA 1
ATOM 1867 C C . GLN A 1 280 ? -32.401 -30.743 -0.389 1.00 41.53 314 GLN A C 1
ATOM 1868 O O . GLN A 1 280 ? -31.613 -29.911 -0.836 1.00 41.79 314 GLN A O 1
ATOM 1874 N N . PRO A 1 281 ? -32.258 -32.062 -0.609 1.00 43.78 315 PRO A N 1
ATOM 1875 C CA . PRO A 1 281 ? -33.141 -33.154 -0.182 1.00 41.30 315 PRO A CA 1
ATOM 1876 C C . PRO A 1 281 ? -32.887 -33.598 1.254 1.00 43.95 315 PRO A C 1
ATOM 1877 O O . PRO A 1 281 ? -33.705 -34.310 1.838 1.00 43.15 315 PRO A O 1
ATOM 1881 N N . ILE A 1 282 ? -31.747 -33.194 1.804 1.00 39.74 316 ILE A N 1
ATOM 1882 C CA . ILE A 1 282 ? -31.396 -33.507 3.180 1.00 38.60 316 ILE A CA 1
ATOM 1883 C C . ILE A 1 282 ? -30.896 -32.231 3.855 1.00 38.90 316 ILE A C 1
ATOM 1884 O O . ILE A 1 282 ? -30.495 -31.292 3.168 1.00 37.10 316 ILE A O 1
ATOM 1889 N N . PRO A 1 283 ? -30.949 -32.179 5.199 1.00 36.90 317 PRO A N 1
ATOM 1890 C CA . PRO A 1 283 ? -30.488 -30.994 5.933 1.00 37.26 317 PRO A CA 1
ATOM 1891 C C . PRO A 1 283 ? -29.052 -30.590 5.580 1.00 33.94 317 PRO A C 1
ATOM 1892 O O . PRO A 1 283 ? -28.241 -31.452 5.232 1.00 31.94 317 PRO A O 1
ATOM 1896 N N . PRO A 1 284 ? -28.744 -29.286 5.668 1.00 31.62 318 PRO A N 1
ATOM 1897 C CA . PRO A 1 284 ? -27.411 -28.771 5.337 1.00 32.05 318 PRO A CA 1
ATOM 1898 C C . PRO A 1 284 ? -26.274 -29.518 6.028 1.00 28.36 318 PRO A C 1
ATOM 1899 O O . PRO A 1 284 ? -25.265 -29.789 5.384 1.00 30.19 318 PRO A O 1
ATOM 1903 N N . TRP A 1 285 ? -26.428 -29.860 7.304 1.00 31.35 319 TRP A N 1
ATOM 1904 C CA . TRP A 1 285 ? -25.337 -30.525 8.014 1.00 29.35 319 TRP A CA 1
ATOM 1905 C C . TRP A 1 285 ? -25.067 -31.905 7.417 1.00 31.42 319 TRP A C 1
ATOM 1906 O O . TRP A 1 285 ? -23.938 -32.400 7.454 1.00 30.90 319 TRP A O 1
ATOM 1917 N N . GLU A 1 286 ? -26.107 -32.520 6.859 1.00 30.51 320 GLU A N 1
ATOM 1918 C CA . GLU A 1 286 ? -25.977 -33.852 6.287 1.00 34.63 320 GLU A CA 1
ATOM 1919 C C . GLU A 1 286 ? -25.350 -33.772 4.896 1.00 28.66 320 GLU A C 1
ATOM 1920 O O . GLU A 1 286 ? -24.606 -34.667 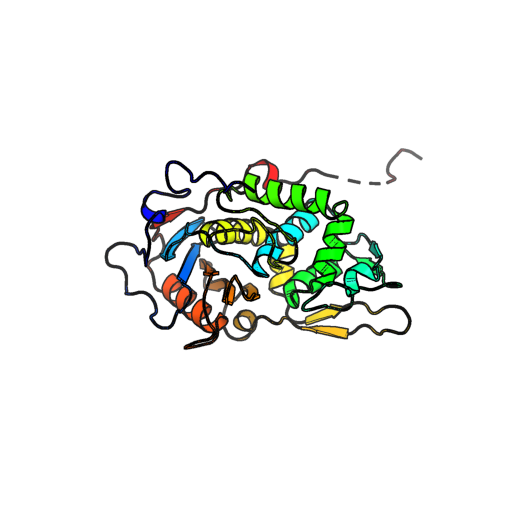4.488 1.00 26.68 320 GLU A O 1
ATOM 1926 N N . GLN A 1 287 ? -25.657 -32.696 4.175 1.00 31.17 321 GLN A N 1
ATOM 1927 C CA . GLN A 1 287 ? -24.974 -32.403 2.920 1.00 31.38 321 GLN A CA 1
ATOM 1928 C C . GLN A 1 287 ? -23.485 -32.215 3.195 1.00 28.32 321 GLN A C 1
ATOM 1929 O O . GLN A 1 287 ? -22.636 -32.709 2.452 1.00 31.24 321 GLN A O 1
ATOM 1935 N N . ALA A 1 288 ? -23.178 -31.514 4.282 1.00 29.58 322 ALA A N 1
ATOM 1936 C CA . ALA A 1 288 ? -21.795 -31.293 4.695 1.00 29.40 322 ALA A CA 1
ATOM 1937 C C . ALA A 1 288 ? -21.097 -32.598 5.053 1.00 27.96 322 ALA A C 1
ATOM 1938 O O . ALA A 1 288 ? -19.925 -32.800 4.718 1.00 29.54 322 ALA A O 1
ATOM 1940 N N . ALA A 1 289 ? -21.814 -33.476 5.747 1.00 29.25 323 ALA A N 1
ATOM 1941 C CA . ALA A 1 289 ? -21.273 -34.785 6.100 1.00 30.03 323 ALA A CA 1
ATOM 1942 C C . ALA A 1 289 ? -20.856 -35.561 4.853 1.00 27.18 323 ALA A C 1
ATOM 1943 O O . ALA A 1 289 ? -19.799 -36.190 4.826 1.00 31.37 323 ALA A O 1
ATOM 1945 N N . HIS A 1 290 ? -21.694 -35.510 3.823 1.00 26.56 324 HIS A N 1
ATOM 1946 C CA . HIS A 1 290 ? -21.417 -36.210 2.574 1.00 31.11 324 HIS A CA 1
ATOM 1947 C C . HIS A 1 290 ? -20.213 -35.618 1.836 1.00 31.90 324 HIS A C 1
ATOM 1948 O O . HIS A 1 290 ? -19.403 -36.356 1.278 1.00 31.44 324 HIS A O 1
ATOM 1955 N N . LEU A 1 291 ? -20.086 -34.292 1.839 1.00 29.00 325 LEU A N 1
ATOM 1956 C CA . LEU A 1 291 ? -18.920 -33.659 1.218 1.00 31.71 325 LEU A CA 1
ATOM 1957 C C . LEU A 1 291 ? -17.649 -34.005 1.985 1.00 28.31 325 LEU A C 1
ATOM 1958 O O . LEU A 1 291 ? -16.596 -34.214 1.384 1.00 32.48 325 LEU A O 1
ATOM 1963 N N . LEU A 1 292 ? -17.744 -34.068 3.311 1.00 27.86 326 LEU A N 1
ATOM 1964 C CA . LEU A 1 292 ? -16.617 -34.525 4.122 1.00 26.43 326 LEU A CA 1
ATOM 1965 C C . LEU A 1 292 ? -16.305 -35.997 3.832 1.00 30.12 326 LEU A C 1
ATOM 1966 O O . LEU A 1 292 ? -15.141 -36.371 3.678 1.00 28.98 326 LEU A O 1
ATOM 1971 N N . ASP A 1 293 ? -17.346 -36.825 3.756 1.00 28.61 327 ASP A N 1
ATOM 1972 C CA . ASP A 1 293 ? -17.169 -38.215 3.330 1.00 33.82 327 ASP A CA 1
ATOM 1973 C C . ASP A 1 293 ? -16.443 -38.257 1.990 1.00 32.27 327 ASP A C 1
ATOM 1974 O O . ASP A 1 293 ? -15.437 -38.957 1.837 1.00 34.22 327 ASP A O 1
ATOM 1979 N N . TYR A 1 294 ? -16.949 -37.483 1.032 1.00 33.45 328 TYR A N 1
ATOM 1980 C CA . TYR A 1 294 ? -16.336 -37.418 -0.288 1.00 35.55 328 TYR A CA 1
ATOM 1981 C C . TYR A 1 294 ? -14.867 -37.032 -0.177 1.00 35.56 328 TYR A C 1
ATOM 1982 O O . TYR A 1 294 ? -14.023 -37.595 -0.865 1.00 36.66 328 TYR A O 1
ATOM 1991 N N . GLY A 1 295 ? -14.564 -36.086 0.707 1.00 33.88 329 GLY A N 1
ATOM 1992 C CA . GLY A 1 295 ? -13.197 -35.632 0.898 1.00 32.11 329 GLY A CA 1
ATOM 1993 C C . GLY A 1 295 ? -12.270 -36.693 1.457 1.00 33.91 329 GLY A C 1
ATOM 1994 O O . GLY A 1 295 ? -11.131 -36.830 1.017 1.00 35.66 329 GLY A O 1
ATOM 1995 N N . PHE A 1 296 ? -12.744 -37.437 2.449 1.00 36.30 330 PHE A N 1
ATOM 1996 C CA . PHE A 1 296 ? -11.942 -38.515 3.018 1.00 35.57 330 PHE A CA 1
ATOM 1997 C C . PHE A 1 296 ? -11.781 -39.630 1.988 1.00 36.67 330 PHE A C 1
ATOM 1998 O O . PHE A 1 296 ? -10.785 -40.349 1.990 1.00 37.15 330 PHE A O 1
ATOM 2006 N N . ASN A 1 297 ? -12.761 -39.748 1.098 1.00 37.19 331 ASN A N 1
ATOM 2007 C CA . ASN A 1 297 ? -12.763 -40.798 0.085 1.00 38.98 331 ASN A CA 1
ATOM 2008 C C . ASN A 1 297 ? -11.871 -40.469 -1.115 1.00 42.23 331 ASN A C 1
ATOM 2009 O O . ASN A 1 297 ? -11.632 -41.327 -1.962 1.00 41.89 331 ASN A O 1
ATOM 2014 N N . THR A 1 298 ? -11.392 -39.228 -1.200 1.00 39.92 332 THR A N 1
ATOM 2015 C CA . THR A 1 298 ? -10.407 -38.872 -2.225 1.00 40.97 332 THR A CA 1
ATOM 2016 C C . THR A 1 298 ? -9.013 -39.205 -1.716 1.00 41.53 332 THR A C 1
ATOM 2017 O O . THR A 1 298 ? -8.751 -39.102 -0.517 1.00 41.01 332 THR A O 1
ATOM 2021 N N . PRO A 1 299 ? -8.112 -39.613 -2.626 1.00 41.45 333 PRO A N 1
ATOM 2022 C CA . PRO A 1 299 ? -6.751 -39.968 -2.209 1.00 43.72 333 PRO A CA 1
ATOM 2023 C C . PRO A 1 299 ? -6.044 -38.800 -1.545 1.00 48.67 333 PRO A C 1
ATOM 2024 O O . PRO A 1 299 ? -6.221 -37.654 -1.970 1.00 42.52 333 PRO A O 1
ATOM 2028 N N . ALA A 1 300 ? -5.268 -39.087 -0.507 1.00 46.82 334 ALA A N 1
ATOM 2029 C CA . ALA A 1 300 ? -4.529 -38.047 0.196 1.00 44.86 334 ALA A CA 1
ATOM 2030 C C . ALA A 1 300 ? -3.590 -37.338 -0.769 1.00 43.46 334 ALA A C 1
ATOM 2031 O O . ALA A 1 300 ? -3.078 -37.951 -1.711 1.00 44.11 334 ALA A O 1
ATOM 2033 N N . GLY A 1 301 ? -3.378 -36.046 -0.545 1.00 41.19 335 GLY A N 1
ATOM 2034 C CA . GLY A 1 301 ? -2.514 -35.265 -1.409 1.00 37.90 335 GLY A CA 1
ATOM 2035 C C . GLY A 1 301 ? -3.232 -34.687 -2.614 1.00 35.86 335 GLY A C 1
ATOM 2036 O O . GLY A 1 301 ? -2.679 -33.839 -3.313 1.00 38.82 335 GLY A O 1
ATOM 2037 N N . THR A 1 302 ? -4.453 -35.154 -2.870 1.00 34.32 336 THR A N 1
ATOM 2038 C CA . THR A 1 302 ? -5.278 -34.585 -3.932 1.00 37.52 336 THR A CA 1
ATOM 2039 C C . THR A 1 302 ? -5.406 -33.084 -3.717 1.00 35.95 336 THR A C 1
ATOM 2040 O O . THR A 1 302 ? -5.600 -32.632 -2.587 1.00 34.72 336 THR A O 1
ATOM 2044 N N . GLN A 1 303 ? -5.283 -32.315 -4.796 1.00 29.48 337 GLN A N 1
ATOM 2045 C CA . GLN A 1 303 ? -5.306 -30.861 -4.694 1.00 32.89 337 GLN A CA 1
ATOM 2046 C C . GLN A 1 303 ? -5.625 -30.203 -6.037 1.00 34.32 337 GLN A C 1
ATOM 2047 O O . GLN A 1 303 ? -4.887 -30.370 -7.007 1.00 38.78 337 GLN A O 1
ATOM 2053 N N . ILE A 1 304 ? -6.738 -29.476 -6.094 1.00 27.96 338 ILE A N 1
ATOM 2054 C CA . ILE A 1 304 ? -7.088 -28.714 -7.287 1.00 31.94 338 ILE A CA 1
ATOM 2055 C C . ILE A 1 304 ? -6.641 -27.261 -7.136 1.00 29.24 338 ILE A C 1
ATOM 2056 O O . ILE A 1 304 ? -6.704 -26.481 -8.077 1.00 31.66 338 ILE A O 1
ATOM 2061 N N . GLY A 1 305 ? -6.186 -26.916 -5.937 1.00 29.43 339 GLY A N 1
ATOM 2062 C CA . GLY A 1 305 ? -5.711 -25.578 -5.630 1.00 28.02 339 GLY A CA 1
ATOM 2063 C C . GLY A 1 305 ? -5.345 -25.488 -4.160 1.00 28.80 339 GLY A C 1
ATOM 2064 O O . GLY A 1 305 ? -5.294 -26.505 -3.468 1.00 26.97 339 GLY A O 1
ATOM 2065 N N . THR A 1 306 ? -5.106 -24.279 -3.662 1.00 26.81 340 THR A N 1
ATOM 2066 C CA . THR A 1 306 ? -4.706 -24.135 -2.268 1.00 21.50 340 THR A CA 1
ATOM 2067 C C . THR A 1 306 ? -5.377 -22.947 -1.580 1.00 25.31 340 THR A C 1
ATOM 2068 O O . THR A 1 306 ? -5.657 -21.922 -2.208 1.00 22.18 340 THR A O 1
ATOM 2072 N N . LEU A 1 307 ? -5.651 -23.106 -0.289 1.00 19.85 341 LEU A N 1
ATOM 2073 C CA . LEU A 1 307 ? -6.057 -21.987 0.554 1.00 25.30 341 LEU A CA 1
ATOM 2074 C C . LEU A 1 307 ? -4.811 -21.190 0.896 1.00 21.55 341 LEU A C 1
ATOM 2075 O O . LEU A 1 307 ? -3.932 -21.696 1.586 1.00 24.39 341 LEU A O 1
ATOM 2080 N N . ILE A 1 308 ? -4.725 -19.952 0.424 1.00 20.45 342 ILE A N 1
ATOM 2081 C CA . ILE A 1 308 ? -3.494 -19.191 0.609 1.00 19.83 342 ILE A CA 1
ATOM 2082 C C . ILE A 1 308 ? -3.264 -18.861 2.084 1.00 25.61 342 ILE A C 1
ATOM 2083 O O . ILE A 1 308 ? -4.192 -18.853 2.898 1.00 21.68 342 ILE A O 1
ATOM 2088 N N . GLU A 1 309 ? -2.006 -18.612 2.423 1.00 20.55 343 GLU A N 1
ATOM 2089 C CA . GLU A 1 309 ? -1.610 -18.387 3.806 1.00 22.70 343 GLU A CA 1
ATOM 2090 C C . GLU A 1 309 ? -1.964 -16.981 4.280 1.00 21.89 343 GLU A C 1
ATOM 2091 O O . GLU A 1 309 ? -1.949 -16.043 3.495 1.00 23.21 343 GLU A O 1
ATOM 2097 N N . PRO A 1 310 ? -2.276 -16.834 5.576 1.00 20.67 344 PRO A N 1
ATOM 2098 C CA . PRO A 1 310 ? -2.552 -15.503 6.135 1.00 24.02 344 PRO A CA 1
ATOM 2099 C C . PRO A 1 310 ? -1.337 -14.582 6.051 1.00 23.75 344 PRO A C 1
ATOM 2100 O O . PRO A 1 310 ? -0.221 -15.062 5.872 1.00 23.31 344 PRO A O 1
ATOM 2104 N N . ASP A 1 311 ? -1.552 -13.275 6.170 1.00 27.01 345 ASP A N 1
ATOM 2105 C CA . ASP A 1 311 ? -0.447 -12.354 6.417 1.00 23.98 345 ASP A CA 1
ATOM 2106 C C . ASP A 1 311 ? 0.331 -12.875 7.625 1.00 21.91 345 ASP A C 1
ATOM 2107 O O . ASP A 1 311 ? -0.271 -13.352 8.589 1.00 22.16 345 ASP A O 1
ATOM 2112 N N . PRO A 1 312 ? 1.668 -12.794 7.578 1.00 24.02 346 PRO A N 1
ATOM 2113 C CA . PRO A 1 312 ? 2.468 -13.283 8.706 1.00 23.21 346 PRO A CA 1
ATOM 2114 C C . PRO A 1 312 ? 2.089 -12.629 10.036 1.00 23.84 346 PRO A C 1
ATOM 2115 O O . PRO A 1 312 ? 2.141 -13.305 11.063 1.00 23.15 346 PRO A O 1
ATOM 2119 N N . SER A 1 313 ? 1.686 -11.359 10.017 1.00 21.37 347 SER A N 1
ATOM 2120 C CA . SER A 1 313 ? 1.326 -10.665 11.255 1.00 22.89 347 SER A CA 1
ATOM 2121 C C . SER A 1 313 ? 0.172 -11.346 12.000 1.00 25.97 347 SER A C 1
ATOM 2122 O O . SER A 1 313 ? 0.019 -11.175 13.206 1.00 22.89 347 SER A O 1
ATOM 2125 N N . LEU A 1 314 ? -0.625 -12.132 11.284 1.00 23.31 348 LEU A N 1
ATOM 2126 C CA . LEU A 1 314 ? -1.787 -12.789 11.881 1.00 24.20 348 LEU A CA 1
ATOM 2127 C C . LEU A 1 314 ? -1.415 -14.085 12.587 1.00 25.69 348 LEU A C 1
ATOM 2128 O O . LEU A 1 314 ? -2.222 -14.650 13.325 1.00 25.44 348 LEU A O 1
ATOM 2133 N N . MET A 1 315 ? -0.189 -14.556 12.368 1.00 24.13 349 MET A N 1
ATOM 2134 C CA . MET A 1 315 ? 0.176 -15.905 12.786 1.00 26.08 349 MET A CA 1
ATOM 2135 C C . MET A 1 315 ? 1.062 -15.959 14.034 1.00 27.17 349 MET A C 1
ATOM 2136 O O . MET A 1 315 ? 1.512 -17.037 14.431 1.00 28.29 349 MET A O 1
ATOM 2141 N N . SER A 1 316 ? 1.308 -14.801 14.644 1.00 25.54 350 SER A N 1
ATOM 2142 C CA . SER A 1 316 ? 2.044 -14.733 15.908 1.00 24.67 350 SER A CA 1
ATOM 2143 C C . SER A 1 316 ? 1.439 -13.656 16.806 1.00 27.22 350 SER A C 1
ATOM 2144 O O . SER A 1 316 ? 0.682 -12.804 16.340 1.00 27.18 350 SER A O 1
ATOM 2147 N N . THR A 1 317 ? 1.773 -13.682 18.093 1.00 25.75 351 THR A N 1
ATOM 2148 C CA . THR A 1 317 ? 1.105 -12.787 19.028 1.00 29.85 351 THR A CA 1
ATOM 2149 C C . THR A 1 317 ? 2.070 -11.816 19.705 1.00 34.53 351 THR A C 1
ATOM 2150 O O . THR A 1 317 ? 3.207 -12.165 20.034 1.00 32.62 351 THR A O 1
ATOM 2154 N N . ASP A 1 318 ? 1.605 -10.583 19.885 1.00 36.88 352 ASP A N 1
ATOM 2155 C CA . ASP A 1 318 ? 2.416 -9.516 20.461 1.00 41.84 352 ASP A CA 1
ATOM 2156 C C . ASP A 1 318 ? 1.884 -9.136 21.839 1.00 50.47 352 ASP A C 1
ATOM 2157 O O . ASP A 1 318 ? 0.793 -8.580 21.950 1.00 53.46 352 ASP A O 1
ATOM 2162 N N . ARG A 1 319 ? 2.656 -9.432 22.881 1.00 54.75 353 ARG A N 1
ATOM 2163 C CA . ARG A 1 319 ? 2.207 -9.196 24.251 1.00 62.16 353 ARG A CA 1
ATOM 2164 C C . ARG A 1 319 ? 1.964 -7.720 24.536 1.00 60.81 353 ARG A C 1
ATOM 2165 O 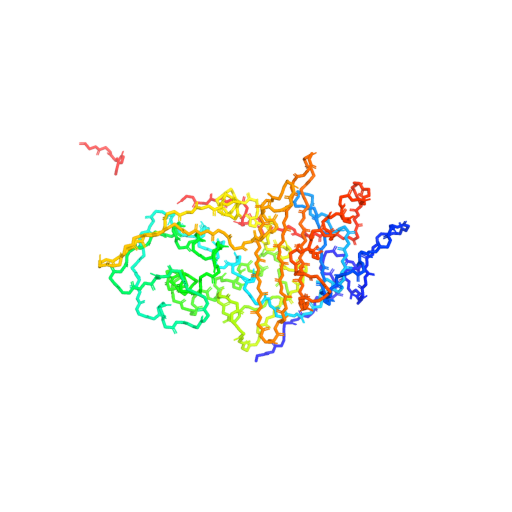O . ARG A 1 319 ? 0.961 -7.355 25.137 1.00 59.85 353 ARG A O 1
ATOM 2173 N N . ARG A 1 326 ? 3.613 -3.996 39.064 1.00 42.44 360 ARG A N 1
ATOM 2174 C CA . ARG A 1 326 ? 3.454 -5.369 39.529 1.00 39.69 360 ARG A CA 1
ATOM 2175 C C . ARG A 1 326 ? 4.784 -6.063 39.803 1.00 35.38 360 ARG A C 1
ATOM 2176 O O . ARG A 1 326 ? 4.863 -6.922 40.678 1.00 36.22 360 ARG A O 1
ATOM 2184 N N . VAL A 1 327 ? 5.824 -5.722 39.048 1.00 31.54 361 VAL A N 1
ATOM 2185 C CA . VAL A 1 327 ? 7.115 -6.368 39.265 1.00 29.91 361 VAL A CA 1
ATOM 2186 C C . VAL A 1 327 ? 8.258 -5.374 39.454 1.00 31.43 361 VAL A C 1
ATOM 2187 O O . VAL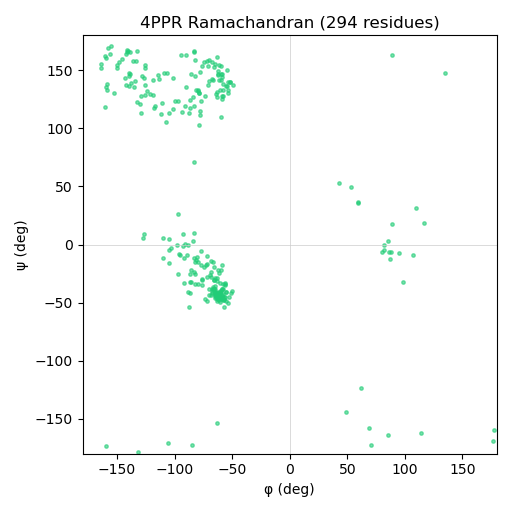 A 1 327 ? 9.415 -5.782 39.550 1.00 29.77 361 VAL A O 1
ATOM 2191 N N . ASP A 1 328 ? 7.937 -4.081 39.523 1.00 30.53 362 ASP A N 1
ATOM 2192 C CA . ASP A 1 328 ? 8.946 -3.064 39.846 1.00 29.58 362 ASP A CA 1
ATOM 2193 C C . ASP A 1 328 ? 9.516 -3.285 41.240 1.00 29.79 362 ASP A C 1
ATOM 2194 O O . ASP A 1 328 ? 8.812 -3.775 42.117 1.00 29.06 362 ASP A O 1
ATOM 2199 N N . PRO A 1 329 ? 10.792 -2.916 41.453 1.00 26.45 363 PRO A N 1
ATOM 2200 C CA . PRO A 1 329 ? 11.354 -3.006 42.805 1.00 26.92 363 PRO A CA 1
ATOM 2201 C C . PRO A 1 329 ? 10.545 -2.169 43.792 1.00 33.94 363 PRO A C 1
ATOM 2202 O O . PRO A 1 329 ? 10.295 -0.988 43.543 1.00 30.00 363 PRO A O 1
ATOM 2206 N N . GLN A 1 330 ? 10.124 -2.786 44.891 1.00 34.97 364 GLN A N 1
ATOM 2207 C CA . GLN A 1 330 ? 9.232 -2.127 45.837 1.00 40.97 364 GLN A CA 1
ATOM 2208 C C . GLN A 1 330 ? 9.356 -2.723 47.233 1.00 43.30 364 GLN A C 1
ATOM 2209 O O . GLN A 1 330 ? 9.278 -2.001 48.223 1.00 55.38 364 GLN A O 1
#

Nearest PDB structures (foldseek):
  4ppr-assembly1_A  TM=1.003E+00  e=3.405E-64  Mycobacterium tuberculosis H37Rv
  4p0m-assembly1_A  TM=9.585E-01  e=6.596E-29  Mycobacterium tuberculosis
  4rye-assembly4_D  TM=9.558E-01  e=6.985E-29  Mycobacterium tuberculosis H37Rv
  3mfd-assembly1_A  TM=9.286E-01  e=3.784E-21  Bacillus subtilis
  6azi-assembly1_A  TM=8.535E-01  e=7.495E-16  Enterobacter cloacae subsp. cloacae ATCC 13047

Foldseek 3Di:
DDAFDDDPAHPFHNQLQDAAKDADPPADDADPFFFFRWKWKAFLPFQFTHMIHNQLDKFAAFQLLLLLLLLLCVAPHDQQDKFQFDVVLVPDDDDADAGYHQDIDGLLLLSLRCFQGLHSSSQQRSCVVCPHVVSSQVSSVVQLVLLVFSQARPPGSSRPDDPNGIGGNLSSVSSVSLQCVDVSSLVSQLDAWDFHQAGDVGHIDIGGGPFPCSVPPPQWSHWGWGDDPRWETWIKTWGADPNGIMIMIGTSGYCPPHGPSVSRSSNVVSVVVDDPPRHPGGSDGGNVVSVDGDDPPPDD

Secondary structure (DSSP, 8-state):
-PPPPPPSS-TT-GGGG-SSEEE-TTPPPPPTT---SEEEEEETTT-EEEEEESTT--B--GGGGHHHHHHHHHHHS-TT-EEE--HHHHHSSS------TT-EEEHHHHHHHHHHS--HHHHHHHHHHTTSHHHHHHHHHHHHHHTT-TT-B-S-SS----TT-BB-HHHHHHHHHHHHTSHHHHHHHT-SEEEE--BTTBPPEEEE---HHHHHSTTEEEEEEEEETTTEEEEEEEEEETTEEEEEEEEEE-S-SS-HHHHHHHHHHHHHHSPTT--SEE-PPPPGGGGS-----S--

Solvent-accessible surface area: 12984 Å² total; per-residue (Å²): 122,153,115,50,105,110,17,131,80,36,22,14,30,119,50,0,45,33,119,25,86,28,47,21,139,89,35,52,121,21,31,80,42,25,34,4,89,0,4,0,0,0,21,3,79,74,0,8,0,4,0,0,81,30,0,33,16,76,35,55,0,0,20,0,1,0,0,1,0,0,2,6,0,21,68,88,25,89,60,113,75,76,5,65,7,44,60,83,0,32,83,23,117,48,67,82,4,36,1,53,86,64,1,93,2,32,0,48,40,0,0,16,0,0,2,0,60,10,0,10,0,0,0,68,0,0,0,71,50,2,54,20,53,100,30,0,38,126,85,1,42,104,11,0,65,53,3,12,3,111,5,9,67,5,22,30,7,8,1,48,51,11,114,24,7,21,0,0,0,0,1,0,0,7,0,2,15,14,0,8,73,36,95,44,0,27,98,3,2,45,32,120,68,35,113,3,32,27,26,80,148,113,111,46,92,107,8,114,6,51,0,81,0,8,83,86,14,96,39,19,38,0,3,2,43,8,127,20,129,77,0,14,22,2,1,0,0,0,0,58,76,157,57,48,53,0,0,0,0,4,0,64,7,71,138,127,85,33,48,10,54,56,2,0,8,50,0,0,62,13,0,42,118,8,97,86,74,21,103,23,7,47,0,60,107,15,53,115,75,28,100,94,132,147,276,270,141,102,141,207

Sequence (300 aa):
PLPLVVPPTPVGGNALGGCGIITAPGSAPAPGDVSAEAWLVADLDSGAVIAARDPHGRHRPASVIKVLVAMASINTLTLNKSVAGTADDAAVEGTKVGVNTGGTYTVNQLLHGLLMHSGNDAAYALARQLGGMPAALEKINLLAAKLGGRDTRVATPSGLDGPGMSTSAYDIGLFYRYAWQQNPVFADIVATRTFDFPGHGDHPGYELENDDNQLLYNYPGALGGKTGYTDDAGQTFVGAANRDGRRLMTVLLHGTRQPIPPWEQAAHLLDYGFNTPAGTQIGTLIEPDPSLMSTDRRVDPQ

Radius of gyration: 18.86 Å; Cα contacts (8 Å, |Δi|>4): 705; chains: 1; bounding box: 45×42×59 Å

InterPro domains:
  IPR001967 Peptidase S11, D-alanyl-D-alanine carboxypeptidase A, N-terminal [PF00768] (88-310)
  IPR012338 Beta-lactamase/transpeptidase-like [G3DSA:3.40.710.10] (59-368)
  IPR012338 Beta-lactamase/transpeptidase-like [SSF56601] (78-331)
  IPR018044 Peptidase S11, D-alanyl-D-alanine carboxypeptidase A [PR00725] (120-131)
  IPR018044 Peptidase S11, D-alanyl-D-alanine carboxypeptidase A [PR00725] (168-185)

CATH classification: 3.40.710.10

Organism: Mycobacterium tuberculosis (strain ATCC 25618 / H37Rv) (NCBI:txid83332)

B-factor: mean 33.47, std 8.32, range [11.65, 72.99]